Protein AF-D8LLL9-F1 (afdb_monomer_lite)

Radius of gyration: 30.35 Å; chains: 1; bounding box: 95×106×49 Å

Secondary structure (DSSP, 8-state):
--B-SS--TTS--SEEE--TBSSSB-S--EEE--HHHHHHHHHHHHTTHHHHHHHHHHH-HHHHHHHHHHHHHHHHHHHHHS-HHHHHHHHHHH-HHHHHHHHH--GGGPPTT--S----HHHHHHHHHHH-GGG-HHHHHHHHHHHHTT--TT--SSTHHHH-TTSPP-TT-------TTHHHHHHHHHHHHHHHHHHHHHHHHHHHHHHTTS---------------------------------------------------------------PPPP----

Sequence (285 aa):
MGVSPNPCRHGFPQAFAFDPCGHKVSSGLFRLSCPLLVQAIDLLEDEGGIEDVNARLASEEGLREDFMAVNLAHGMLRRRLVTPDKMGLVEETIGKEGAGRFLDSGITGVTPGKVRDAKCLHAHVADALMRGRSANAIGRATLELLEARGVRTDGGDRCSEQCNYLVEETADSWRYTPQKNKQKLQMRKVRRKDMKACITKKERDRETKDDAVVDVDGGSGLPLNGVTTAASSCKNSTTGSNIIRIRGDTGVRHDTTDGTGEPGDGGMERGHRTMRVEEDPVAMR

Structure (mmCIF, N/CA/C/O backbone):
data_AF-D8LLL9-F1
#
_entry.id   AF-D8LLL9-F1
#
loop_
_atom_site.group_PDB
_atom_site.id
_atom_site.type_symbol
_atom_site.label_atom_id
_atom_site.label_alt_id
_atom_site.label_comp_id
_atom_site.label_asym_id
_atom_site.label_entity_id
_atom_site.label_seq_id
_atom_site.pdbx_PDB_ins_code
_atom_site.Cartn_x
_atom_site.Cartn_y
_atom_site.Cartn_z
_atom_site.occupancy
_atom_site.B_iso_or_equiv
_atom_site.auth_seq_id
_atom_site.auth_comp_id
_atom_site.auth_asym_id
_atom_site.auth_atom_id
_atom_site.pdbx_PDB_model_num
ATOM 1 N N . MET A 1 1 ? 13.988 4.706 9.268 1.00 65.81 1 MET A N 1
ATOM 2 C CA . MET A 1 1 ? 13.005 4.146 8.311 1.00 65.81 1 MET A CA 1
ATOM 3 C C . MET A 1 1 ? 13.486 2.765 7.910 1.00 65.81 1 MET A C 1
ATOM 5 O O . MET A 1 1 ? 14.680 2.620 7.690 1.00 65.81 1 MET A O 1
ATOM 9 N N . GLY A 1 2 ? 12.603 1.767 7.886 1.00 82.75 2 GLY A N 1
ATOM 10 C CA . GLY A 1 2 ? 12.946 0.419 7.414 1.00 82.75 2 GLY A CA 1
ATOM 11 C C . GLY A 1 2 ? 12.763 0.307 5.901 1.00 82.75 2 GLY A C 1
ATOM 12 O O . GLY A 1 2 ? 11.891 0.975 5.344 1.00 82.75 2 GLY A O 1
ATOM 13 N N . VAL A 1 3 ? 13.562 -0.529 5.245 1.00 90.06 3 VAL A N 1
ATOM 14 C CA . VAL A 1 3 ? 13.424 -0.879 3.820 1.00 90.06 3 VAL A CA 1
ATOM 15 C C . VAL A 1 3 ? 13.076 -2.358 3.688 1.00 90.06 3 VAL A C 1
ATOM 17 O O . VAL A 1 3 ? 13.332 -3.130 4.614 1.00 90.06 3 VAL A O 1
ATOM 20 N N . SER A 1 4 ? 12.488 -2.757 2.560 1.00 88.62 4 SER A N 1
ATOM 21 C CA . SER A 1 4 ? 12.232 -4.172 2.284 1.00 88.62 4 SER A CA 1
ATOM 22 C C . SER A 1 4 ? 13.550 -4.965 2.284 1.00 88.62 4 SER A C 1
ATOM 24 O O . SER A 1 4 ? 14.512 -4.503 1.668 1.00 88.62 4 SER A O 1
ATOM 26 N N . PRO A 1 5 ? 13.611 -6.150 2.923 1.00 88.75 5 PRO A N 1
ATOM 27 C CA . PRO A 1 5 ? 14.844 -6.937 3.042 1.00 88.75 5 PRO A CA 1
ATOM 28 C C . PRO A 1 5 ? 15.363 -7.450 1.694 1.00 88.75 5 PRO A C 1
ATOM 30 O O . PRO A 1 5 ? 16.561 -7.652 1.540 1.00 88.75 5 PRO A O 1
ATOM 33 N N . ASN A 1 6 ? 14.470 -7.622 0.716 1.00 89.56 6 ASN A N 1
ATOM 34 C CA . ASN A 1 6 ? 14.816 -8.000 -0.648 1.00 89.56 6 ASN A CA 1
ATOM 35 C C . ASN A 1 6 ? 14.657 -6.764 -1.548 1.00 89.56 6 ASN A C 1
ATOM 37 O O . ASN A 1 6 ? 13.521 -6.382 -1.851 1.00 89.56 6 ASN A O 1
ATOM 41 N N . PRO A 1 7 ? 15.750 -6.069 -1.911 1.00 92.12 7 PRO A N 1
ATOM 42 C CA . PRO A 1 7 ? 15.685 -4.999 -2.896 1.00 92.12 7 PRO A CA 1
ATOM 43 C C . PRO A 1 7 ? 15.404 -5.578 -4.288 1.00 92.12 7 PRO A C 1
ATOM 45 O O . PRO A 1 7 ? 15.529 -6.782 -4.519 1.00 92.12 7 PRO A O 1
ATOM 48 N N . CYS A 1 8 ? 15.057 -4.713 -5.241 1.00 94.00 8 CYS A N 1
ATOM 49 C CA . CYS A 1 8 ? 15.051 -5.132 -6.638 1.00 94.00 8 CYS A CA 1
ATOM 50 C C . CYS A 1 8 ? 16.477 -5.513 -7.076 1.00 94.00 8 CYS A C 1
ATOM 52 O O . CYS A 1 8 ? 17.460 -5.102 -6.454 1.00 94.00 8 CYS A O 1
ATOM 54 N N . ARG A 1 9 ? 16.617 -6.223 -8.197 1.00 95.25 9 ARG A N 1
ATOM 55 C CA . ARG A 1 9 ? 17.920 -6.631 -8.754 1.00 95.25 9 ARG A CA 1
ATOM 56 C C . ARG A 1 9 ? 18.859 -5.470 -9.102 1.00 95.25 9 ARG A C 1
ATOM 58 O O . ARG A 1 9 ? 20.046 -5.687 -9.297 1.00 95.25 9 ARG A O 1
ATOM 65 N N . HIS A 1 10 ? 18.334 -4.245 -9.158 1.00 94.25 10 HIS A N 1
ATOM 66 C CA . HIS A 1 10 ? 19.106 -3.011 -9.347 1.00 94.25 10 HIS A CA 1
ATOM 67 C C . HIS A 1 10 ? 19.453 -2.309 -8.023 1.00 94.25 10 HIS A C 1
ATOM 69 O O . HIS A 1 10 ? 19.866 -1.154 -8.029 1.00 94.25 10 HIS A O 1
ATOM 75 N N . GLY A 1 11 ? 19.231 -2.961 -6.877 1.00 92.69 11 GLY A N 1
ATOM 76 C CA . GLY A 1 11 ? 19.541 -2.447 -5.539 1.00 92.69 11 GLY A CA 1
ATOM 77 C C . GLY A 1 11 ? 18.520 -1.460 -4.964 1.00 92.69 11 GLY A C 1
ATOM 78 O O . GLY A 1 11 ? 18.671 -1.019 -3.826 1.00 92.69 11 GLY A O 1
ATOM 79 N N . PHE A 1 12 ? 17.462 -1.115 -5.703 1.00 94.12 12 PHE A N 1
ATOM 80 C CA . PHE A 1 12 ? 16.456 -0.167 -5.227 1.00 94.12 12 PHE A CA 1
ATOM 81 C C . PHE A 1 12 ? 15.457 -0.838 -4.264 1.00 94.12 12 PHE A C 1
ATOM 83 O O . PHE A 1 12 ? 14.894 -1.889 -4.593 1.00 94.12 12 PHE A O 1
ATOM 90 N N . PRO A 1 13 ? 15.172 -0.238 -3.095 1.00 95.62 13 PRO A N 1
ATOM 91 C CA . PRO A 1 13 ? 14.187 -0.763 -2.155 1.00 95.62 13 PRO A CA 1
ATOM 92 C C . PRO A 1 13 ? 12.785 -0.745 -2.770 1.00 95.62 13 PRO A C 1
ATOM 94 O O . PRO A 1 13 ? 12.316 0.279 -3.272 1.00 95.62 13 PRO A O 1
ATOM 97 N N . GLN A 1 14 ? 12.091 -1.880 -2.722 1.00 96.94 14 GLN A N 1
ATOM 98 C CA . GLN A 1 14 ? 10.784 -2.023 -3.366 1.00 96.94 14 GLN A CA 1
ATOM 99 C C . GLN A 1 14 ? 9.631 -1.530 -2.495 1.00 96.94 14 GLN A C 1
ATOM 101 O O . GLN A 1 14 ? 8.591 -1.140 -3.031 1.00 96.94 14 GLN A O 1
ATOM 106 N N . ALA A 1 15 ? 9.830 -1.509 -1.177 1.00 97.75 15 ALA A N 1
ATOM 107 C CA . ALA A 1 15 ? 8.924 -0.901 -0.218 1.00 97.75 15 ALA A CA 1
ATOM 108 C C . ALA A 1 15 ? 9.687 -0.238 0.940 1.00 97.75 15 ALA A C 1
ATOM 110 O O . ALA A 1 15 ? 10.824 -0.596 1.257 1.00 97.75 15 ALA A O 1
ATOM 111 N N . PHE A 1 16 ? 9.022 0.718 1.588 1.00 96.75 16 PHE A N 1
ATOM 112 C CA . PHE A 1 16 ? 9.512 1.430 2.766 1.00 96.75 16 PHE A CA 1
ATOM 113 C C . PHE A 1 16 ? 8.540 1.307 3.933 1.00 96.75 16 PHE A C 1
ATOM 115 O O . PHE A 1 16 ? 7.325 1.389 3.741 1.00 96.75 16 PHE A O 1
ATOM 122 N N . ALA A 1 17 ? 9.083 1.231 5.146 1.00 96.38 17 ALA A N 1
ATOM 123 C CA . ALA A 1 17 ? 8.352 1.463 6.382 1.00 96.38 17 ALA A CA 1
ATOM 124 C C . ALA A 1 17 ? 8.448 2.927 6.811 1.00 96.38 17 ALA A C 1
ATOM 126 O O . ALA A 1 17 ? 9.533 3.519 6.809 1.00 96.38 17 ALA A O 1
ATOM 127 N N . PHE A 1 18 ? 7.324 3.491 7.240 1.00 93.44 18 PHE A N 1
ATOM 128 C CA . PHE A 1 18 ? 7.248 4.860 7.728 1.00 93.44 18 PHE A CA 1
ATOM 129 C C . PHE A 1 18 ? 6.625 4.944 9.119 1.00 93.44 18 PHE A C 1
ATOM 131 O O . PHE A 1 18 ? 5.852 4.088 9.544 1.00 93.44 18 PHE A O 1
ATOM 138 N N . ASP A 1 19 ? 7.009 6.001 9.827 1.00 94.94 19 ASP A N 1
ATOM 139 C CA . ASP A 1 19 ? 6.494 6.321 11.150 1.00 94.94 19 ASP A CA 1
ATOM 140 C C . ASP A 1 19 ? 5.025 6.771 11.041 1.00 94.94 19 ASP A C 1
ATOM 142 O O . ASP A 1 19 ? 4.748 7.715 10.285 1.00 94.94 19 ASP A O 1
ATOM 146 N N . PRO A 1 20 ? 4.079 6.141 11.767 1.00 95.75 20 PRO A N 1
ATOM 147 C CA . PRO A 1 20 ? 2.672 6.540 11.745 1.00 95.75 20 PRO A CA 1
ATOM 148 C C . PRO A 1 20 ? 2.444 7.969 12.257 1.00 95.75 20 PRO A C 1
ATOM 150 O O . PRO A 1 20 ? 1.410 8.555 11.937 1.00 95.75 20 PRO A O 1
ATOM 153 N N . CYS A 1 21 ? 3.404 8.535 12.998 1.00 95.81 21 CYS A N 1
ATOM 154 C CA . CYS A 1 21 ? 3.387 9.902 13.521 1.00 95.81 21 CYS A CA 1
ATOM 155 C C . CYS A 1 21 ? 4.548 10.751 12.970 1.00 95.81 21 CYS A C 1
ATOM 157 O O . CYS A 1 21 ? 5.094 11.579 13.690 1.00 95.81 21 CYS A O 1
ATOM 159 N N . GLY A 1 22 ? 4.964 10.521 11.716 1.00 90.44 22 GLY A N 1
ATOM 160 C CA . GLY A 1 22 ? 5.972 11.350 11.041 1.00 90.44 22 GLY A CA 1
ATOM 161 C C . GLY A 1 22 ? 5.457 12.763 10.712 1.00 90.44 22 GLY A C 1
ATOM 162 O O . GLY A 1 22 ? 4.804 13.414 11.515 1.00 90.44 22 GLY A O 1
ATOM 163 N N . HIS A 1 23 ? 5.685 13.248 9.485 1.00 87.44 23 HIS A N 1
ATOM 164 C CA . HIS A 1 23 ? 5.210 14.583 9.061 1.00 87.44 23 HIS A CA 1
ATOM 165 C C . HIS A 1 23 ? 3.686 14.792 9.180 1.00 87.44 23 HIS A C 1
ATOM 167 O O . HIS A 1 23 ? 3.210 15.924 9.179 1.00 87.44 23 HIS A O 1
ATOM 173 N N . LYS A 1 24 ? 2.915 13.702 9.196 1.00 91.69 24 LYS A N 1
ATOM 174 C CA . LYS A 1 24 ? 1.473 13.689 9.432 1.00 91.69 24 LYS A CA 1
ATOM 175 C C . LYS A 1 24 ? 1.083 12.357 10.053 1.00 91.69 24 LYS A C 1
ATOM 177 O O . LYS A 1 24 ? 1.664 11.326 9.706 1.00 91.69 24 LYS A O 1
ATOM 182 N N . VAL A 1 25 ? 0.038 12.378 10.872 1.00 94.50 25 VAL A N 1
ATOM 183 C CA . VAL A 1 25 ? -0.593 11.158 11.377 1.00 94.50 25 VAL A CA 1
ATOM 184 C C . VAL A 1 25 ? -1.181 10.372 10.197 1.00 94.50 25 VAL A C 1
ATOM 186 O O . VAL A 1 25 ? -1.977 10.899 9.416 1.00 94.50 25 VAL A O 1
ATOM 189 N N . SER A 1 26 ? -0.748 9.122 10.018 1.00 94.50 26 SER A N 1
ATOM 190 C CA . SER A 1 26 ? -1.144 8.267 8.891 1.00 94.50 26 SER A CA 1
ATOM 191 C C . SER A 1 26 ? -1.295 6.812 9.319 1.00 94.50 26 SER A C 1
ATOM 193 O O . SER A 1 26 ? -0.452 6.266 10.020 1.00 94.50 26 SER A O 1
ATOM 195 N N . SER A 1 27 ? -2.382 6.169 8.887 1.00 93.38 27 SER A N 1
ATOM 196 C CA . SER A 1 27 ? -2.694 4.783 9.257 1.00 93.38 27 SER A CA 1
ATOM 197 C C . SER A 1 27 ? -1.898 3.745 8.464 1.00 93.38 27 SER A C 1
ATOM 199 O O . SER A 1 27 ? -1.760 2.610 8.913 1.00 93.38 27 SER A O 1
ATOM 201 N N . GLY A 1 28 ? -1.372 4.098 7.289 1.00 94.00 28 GLY A N 1
ATOM 202 C CA . GLY A 1 28 ? -0.433 3.226 6.586 1.00 94.00 28 GLY A CA 1
ATOM 203 C C . GLY A 1 28 ? 0.872 3.074 7.373 1.00 94.00 28 GLY A C 1
ATOM 204 O O . GLY A 1 28 ? 1.250 3.986 8.099 1.00 94.00 28 GLY A O 1
ATOM 205 N N . LEU A 1 29 ? 1.547 1.936 7.216 1.00 96.44 29 LEU A N 1
ATOM 206 C CA . LEU A 1 29 ? 2.886 1.694 7.773 1.00 96.44 29 LEU A CA 1
ATOM 207 C C . LEU A 1 29 ? 3.911 1.362 6.688 1.00 96.44 29 LEU A C 1
ATOM 209 O O . LEU A 1 29 ? 5.089 1.671 6.842 1.00 96.44 29 LEU A O 1
ATOM 213 N N . PHE A 1 30 ? 3.457 0.761 5.584 1.00 97.44 30 PHE A N 1
ATOM 214 C CA . PHE A 1 30 ? 4.297 0.360 4.461 1.00 97.44 30 PHE A CA 1
ATOM 215 C C . PHE A 1 30 ? 3.834 1.023 3.171 1.00 97.44 30 PHE A C 1
ATOM 217 O O . PHE A 1 30 ? 2.634 1.170 2.924 1.00 97.44 30 PHE A O 1
ATOM 224 N N . ARG A 1 31 ? 4.795 1.471 2.363 1.00 96.75 31 ARG A N 1
ATOM 225 C CA . ARG A 1 31 ? 4.552 2.120 1.075 1.00 96.75 31 ARG A CA 1
ATOM 226 C C . ARG A 1 31 ? 5.389 1.447 0.006 1.00 96.75 31 ARG A C 1
ATOM 228 O O . ARG A 1 31 ? 6.601 1.343 0.156 1.00 96.75 31 ARG A O 1
ATOM 235 N N . LEU A 1 32 ? 4.735 1.059 -1.080 1.00 97.44 32 LEU A N 1
ATOM 236 C CA . LEU A 1 32 ? 5.403 0.568 -2.273 1.00 97.44 32 LEU A CA 1
ATOM 237 C C . LEU A 1 32 ? 6.165 1.709 -2.955 1.00 97.44 32 LEU A C 1
ATOM 239 O O . LEU A 1 32 ? 5.640 2.820 -3.084 1.00 97.44 32 LEU A O 1
ATOM 243 N N . SER A 1 33 ? 7.393 1.435 -3.378 1.00 95.81 33 SER A N 1
ATOM 244 C CA . SER A 1 33 ? 8.296 2.422 -3.976 1.00 95.81 33 SER A CA 1
ATOM 245 C C . SER A 1 33 ? 8.822 2.039 -5.347 1.00 95.81 33 SER A C 1
ATOM 247 O O . SER A 1 33 ? 9.186 2.936 -6.101 1.00 95.81 33 SER A O 1
ATOM 249 N N . CYS A 1 34 ? 8.867 0.750 -5.694 1.00 96.12 34 CYS A N 1
ATOM 250 C CA . CYS A 1 34 ? 9.337 0.324 -7.010 1.00 96.12 34 CYS A CA 1
ATOM 251 C C . CYS A 1 34 ? 8.401 0.862 -8.115 1.00 96.12 34 CYS A C 1
ATOM 253 O O . CYS A 1 34 ? 7.243 0.443 -8.155 1.00 96.12 34 CYS A O 1
ATOM 255 N N . PRO A 1 35 ? 8.864 1.741 -9.029 1.00 95.25 35 PRO A N 1
ATOM 256 C CA . PRO A 1 35 ? 7.995 2.364 -10.032 1.00 95.25 35 PRO A CA 1
ATOM 257 C C . PRO A 1 35 ? 7.362 1.346 -10.985 1.00 95.25 35 PRO A C 1
ATOM 259 O O . PRO A 1 35 ? 6.216 1.522 -11.382 1.00 95.25 35 PRO A O 1
ATOM 262 N N . LEU A 1 36 ? 8.073 0.256 -11.298 1.00 96.81 36 LEU A N 1
ATOM 263 C CA . LEU A 1 36 ? 7.542 -0.838 -12.113 1.00 96.81 36 LEU A CA 1
ATOM 264 C C . LEU A 1 36 ? 6.348 -1.514 -11.433 1.00 96.81 36 LEU A C 1
ATOM 266 O O . LEU A 1 36 ? 5.303 -1.684 -12.053 1.00 96.81 36 LEU A O 1
ATOM 270 N N . LEU A 1 37 ? 6.497 -1.879 -10.155 1.00 97.56 37 LEU A N 1
ATOM 271 C CA . LEU A 1 37 ? 5.418 -2.518 -9.402 1.00 97.56 37 LEU A CA 1
ATOM 272 C C . LEU A 1 37 ? 4.242 -1.563 -9.197 1.00 97.56 37 LEU A C 1
ATOM 274 O O . LEU A 1 37 ? 3.102 -1.984 -9.330 1.00 97.56 37 LEU A O 1
ATOM 278 N N . VAL A 1 38 ? 4.507 -0.285 -8.904 1.00 97.06 38 VAL A N 1
ATOM 279 C CA . VAL A 1 38 ? 3.446 0.725 -8.782 1.00 97.06 38 VAL A CA 1
ATOM 280 C C . VAL A 1 38 ? 2.666 0.834 -10.093 1.00 97.06 38 VAL A C 1
ATOM 282 O O . VAL A 1 38 ? 1.449 0.725 -10.065 1.00 97.06 38 VAL A O 1
ATOM 285 N N . GLN A 1 39 ? 3.341 0.960 -11.242 1.00 96.69 39 GLN A N 1
ATOM 286 C CA . GLN A 1 39 ? 2.663 1.008 -12.540 1.00 96.69 39 GLN A CA 1
ATOM 287 C C . GLN A 1 39 ? 1.801 -0.234 -12.787 1.00 96.69 39 GLN A C 1
ATOM 289 O O . GLN A 1 39 ? 0.643 -0.113 -13.178 1.00 96.69 39 GLN A O 1
ATOM 294 N N . ALA A 1 40 ? 2.371 -1.421 -12.578 1.00 97.62 40 ALA A N 1
ATOM 295 C CA . ALA A 1 40 ? 1.687 -2.678 -12.844 1.00 97.62 40 ALA A CA 1
ATOM 296 C C . ALA A 1 40 ? 0.459 -2.870 -11.940 1.00 97.62 40 ALA A C 1
ATOM 298 O O . ALA A 1 40 ? -0.575 -3.353 -12.395 1.00 97.62 40 ALA A O 1
ATOM 299 N N . ILE A 1 41 ? 0.553 -2.454 -10.675 1.00 98.00 41 ILE A N 1
ATOM 300 C CA . ILE A 1 41 ? -0.569 -2.504 -9.737 1.00 98.00 41 ILE A CA 1
ATOM 301 C C . ILE A 1 41 ? -1.615 -1.442 -10.066 1.00 98.00 41 ILE A C 1
ATOM 303 O O . ILE A 1 41 ? -2.800 -1.737 -9.980 1.00 98.00 41 ILE A O 1
ATOM 307 N N . ASP A 1 42 ? -1.215 -0.229 -10.450 1.00 96.25 42 ASP A N 1
ATOM 308 C CA . ASP A 1 42 ? -2.163 0.807 -10.863 1.00 96.25 42 ASP A CA 1
ATOM 309 C C . ASP A 1 42 ? -3.020 0.333 -12.046 1.00 96.25 42 ASP A C 1
ATOM 311 O O . ASP A 1 42 ? -4.240 0.491 -11.984 1.00 96.25 42 ASP A O 1
ATOM 315 N N . LEU A 1 43 ? -2.403 -0.316 -13.046 1.00 96.00 43 LEU A N 1
ATOM 316 C CA . LEU A 1 43 ? -3.097 -0.954 -14.175 1.00 96.00 43 LEU A CA 1
ATOM 317 C C . LEU A 1 43 ? -4.029 -2.081 -13.713 1.00 96.00 43 LEU A C 1
ATOM 319 O O . LEU A 1 43 ? -5.194 -2.109 -14.094 1.00 96.00 43 LEU A O 1
ATOM 323 N N . LEU A 1 44 ? -3.548 -2.977 -12.848 1.00 97.38 44 LEU A N 1
ATOM 324 C CA . LEU A 1 44 ? -4.363 -4.071 -12.314 1.00 97.38 44 LEU A CA 1
ATOM 325 C C . LEU A 1 44 ? -5.580 -3.558 -11.527 1.00 97.38 44 LEU A C 1
ATOM 327 O O . LEU A 1 44 ? -6.677 -4.090 -11.646 1.00 97.38 44 LEU A O 1
ATOM 331 N N . GLU A 1 45 ? -5.401 -2.518 -10.717 1.00 96.62 45 GLU A N 1
ATOM 332 C CA . GLU A 1 45 ? -6.499 -1.876 -9.998 1.00 96.62 45 GLU A CA 1
ATOM 333 C C . GLU A 1 45 ? -7.456 -1.135 -10.950 1.00 96.62 45 GLU A C 1
ATOM 335 O O . GLU A 1 45 ? -8.643 -1.063 -10.655 1.00 96.62 45 GLU A O 1
ATOM 340 N N . ASP A 1 46 ? -6.974 -0.571 -12.064 1.00 94.56 46 ASP A N 1
ATOM 341 C CA . ASP A 1 46 ? -7.828 0.057 -13.090 1.00 94.56 46 ASP A CA 1
ATOM 342 C C . ASP A 1 46 ? -8.685 -0.973 -13.844 1.00 94.56 46 ASP A C 1
ATOM 344 O O . ASP A 1 46 ? -9.788 -0.657 -14.287 1.00 94.56 46 ASP A O 1
ATOM 348 N N . GLU A 1 47 ? -8.208 -2.213 -13.941 1.00 96.31 47 GLU A N 1
ATOM 349 C CA . GLU A 1 47 ? -8.931 -3.352 -14.516 1.00 96.31 47 GLU A CA 1
ATOM 350 C C . GLU A 1 47 ? -9.938 -4.007 -13.551 1.00 96.31 47 GLU A C 1
ATOM 352 O O . GLU A 1 47 ? -10.630 -4.941 -13.948 1.00 96.31 47 GLU A O 1
ATOM 357 N N . GLY A 1 48 ? -10.047 -3.533 -12.305 1.00 97.06 48 GLY A N 1
ATOM 358 C CA . GLY A 1 48 ? -10.969 -4.088 -11.305 1.00 97.06 48 GLY A CA 1
ATOM 359 C C . GLY A 1 48 ? -10.329 -5.038 -10.285 1.00 97.06 48 GLY A C 1
ATOM 360 O O . GLY A 1 48 ? -11.028 -5.760 -9.575 1.00 97.06 48 GLY A O 1
ATOM 361 N N . GLY A 1 49 ? -8.998 -5.057 -10.166 1.00 97.50 49 GLY A N 1
ATOM 362 C CA . GLY A 1 49 ? -8.305 -5.999 -9.280 1.00 97.50 49 GLY A CA 1
ATOM 363 C C . GLY A 1 49 ? -8.663 -5.874 -7.790 1.00 97.50 49 GLY A C 1
ATOM 364 O O . GLY A 1 49 ? -8.520 -6.842 -7.043 1.00 97.50 49 GLY A O 1
ATOM 365 N N . ILE A 1 50 ? -9.141 -4.711 -7.326 1.00 97.31 50 ILE A N 1
ATOM 366 C CA . ILE A 1 50 ? -9.616 -4.554 -5.938 1.00 97.31 50 ILE A CA 1
ATOM 367 C C . ILE A 1 50 ? -11.002 -5.156 -5.753 1.00 97.31 50 ILE A C 1
ATOM 369 O O . ILE A 1 50 ? -11.265 -5.799 -4.736 1.00 97.31 50 ILE A O 1
ATOM 373 N N . GLU A 1 51 ? -11.879 -4.960 -6.726 1.00 97.69 51 GLU A N 1
ATOM 374 C CA . GLU A 1 51 ? -13.206 -5.549 -6.776 1.00 97.69 51 GLU A CA 1
ATOM 375 C C . GLU A 1 51 ? -13.102 -7.076 -6.765 1.00 97.69 51 GLU A C 1
ATOM 377 O O . GLU A 1 51 ? -13.776 -7.715 -5.956 1.00 97.69 51 GLU A O 1
ATOM 382 N N . ASP A 1 52 ? -12.179 -7.644 -7.545 1.00 98.25 52 ASP A N 1
ATOM 383 C CA . ASP A 1 52 ? -11.896 -9.081 -7.556 1.00 98.25 52 ASP A CA 1
ATOM 384 C C . ASP A 1 52 ? -11.417 -9.584 -6.188 1.00 98.25 52 ASP A C 1
ATOM 386 O O . ASP A 1 52 ? -11.934 -10.571 -5.662 1.00 98.25 52 ASP A O 1
ATOM 390 N N . VAL A 1 53 ? -10.464 -8.892 -5.551 1.00 98.38 53 VAL A N 1
ATOM 391 C CA . VAL A 1 53 ? -9.999 -9.257 -4.201 1.00 98.38 53 VAL A CA 1
ATOM 392 C C . VAL A 1 53 ? -11.131 -9.177 -3.177 1.00 98.38 53 VAL A C 1
ATOM 394 O O . VAL A 1 53 ? -11.255 -10.063 -2.332 1.00 98.38 53 VAL A O 1
ATOM 397 N N . ASN A 1 54 ? -11.984 -8.156 -3.246 1.00 98.19 54 ASN A N 1
ATOM 398 C CA . ASN A 1 54 ? -13.121 -8.020 -2.338 1.00 98.19 54 ASN A CA 1
ATOM 399 C C . ASN A 1 54 ? -14.196 -9.089 -2.582 1.00 98.19 54 ASN A C 1
ATOM 401 O O . ASN A 1 54 ? -14.776 -9.593 -1.616 1.00 98.19 54 ASN A O 1
ATOM 405 N N . ALA A 1 55 ? -14.427 -9.485 -3.837 1.00 98.19 55 ALA A N 1
ATOM 406 C CA . ALA A 1 55 ? -15.290 -10.612 -4.176 1.00 98.19 55 ALA A CA 1
ATOM 407 C C . ALA A 1 55 ? -14.742 -11.916 -3.578 1.00 98.19 55 ALA A C 1
ATOM 409 O O . ALA A 1 55 ? -15.478 -12.642 -2.909 1.00 98.19 55 ALA A O 1
ATOM 410 N N . ARG A 1 56 ? -13.431 -12.153 -3.702 1.00 98.31 56 ARG A N 1
ATOM 411 C CA . ARG A 1 56 ? -12.760 -13.303 -3.083 1.00 98.31 56 ARG A CA 1
ATOM 412 C C . ARG A 1 56 ? -12.834 -13.277 -1.559 1.00 98.31 56 ARG A C 1
ATOM 414 O O . ARG A 1 56 ? -13.168 -14.289 -0.961 1.00 98.31 56 ARG A O 1
ATOM 421 N N . LEU A 1 57 ? -12.629 -12.130 -0.907 1.00 98.19 57 LEU A N 1
ATOM 422 C CA . LEU A 1 57 ? -12.820 -11.989 0.549 1.00 98.19 57 LEU A CA 1
ATOM 423 C C . LEU A 1 57 ? -14.258 -12.306 0.997 1.00 98.19 57 LEU A C 1
ATOM 425 O O . LEU A 1 57 ? -14.491 -12.706 2.145 1.00 98.19 57 LEU A O 1
ATOM 429 N N . ALA A 1 58 ? -15.238 -12.113 0.110 1.00 97.69 58 ALA A N 1
ATOM 430 C CA . ALA A 1 58 ? -16.625 -12.456 0.382 1.00 97.69 58 ALA A CA 1
ATOM 431 C C . ALA A 1 58 ? -16.893 -13.967 0.308 1.00 97.69 58 ALA A C 1
ATOM 433 O O . ALA A 1 58 ? -17.715 -14.446 1.092 1.00 97.69 58 ALA A O 1
ATOM 434 N N . SER A 1 59 ? -16.211 -14.698 -0.580 1.00 97.56 59 SER A N 1
ATOM 435 C CA . SER A 1 59 ? -16.450 -16.125 -0.845 1.00 97.56 59 SER A CA 1
ATOM 436 C C . SER A 1 59 ? -15.437 -17.087 -0.211 1.00 97.56 59 SER A C 1
ATOM 438 O O . SER A 1 59 ? -15.790 -18.222 0.087 1.00 97.56 59 SER A O 1
ATOM 440 N N . GLU A 1 60 ? -14.193 -16.664 0.012 1.00 98.31 60 GLU A N 1
ATOM 441 C CA . GLU A 1 60 ? -13.086 -17.496 0.501 1.00 98.31 60 GLU A CA 1
ATOM 442 C C . GLU A 1 60 ? -12.834 -17.222 1.995 1.00 98.31 60 GLU A C 1
ATOM 444 O O . GLU A 1 60 ? -12.296 -16.177 2.360 1.00 98.31 60 GLU A O 1
ATOM 449 N N . GLU A 1 61 ? -13.211 -18.154 2.882 1.00 97.94 61 GLU A N 1
ATOM 450 C CA . GLU A 1 61 ? -13.019 -17.992 4.338 1.00 97.94 61 GLU A CA 1
ATOM 451 C C . GLU A 1 61 ? -11.540 -17.854 4.719 1.00 97.94 61 GLU A C 1
ATOM 453 O O . GLU A 1 61 ? -11.178 -16.896 5.394 1.00 97.94 61 GLU A O 1
ATOM 458 N N . GLY A 1 62 ? -10.667 -18.736 4.216 1.00 97.81 62 GLY A N 1
ATOM 459 C CA . GLY A 1 62 ? -9.239 -18.703 4.560 1.00 97.81 62 GLY A CA 1
ATOM 460 C C . GLY A 1 62 ? -8.553 -17.387 4.172 1.00 97.81 62 GLY A C 1
ATOM 461 O O . GLY A 1 62 ? -7.795 -16.823 4.956 1.00 97.81 62 GLY A O 1
ATOM 462 N N . LEU A 1 63 ? -8.888 -16.821 3.005 1.00 98.12 63 LEU A N 1
ATOM 463 C CA . LEU A 1 63 ? -8.368 -15.510 2.597 1.00 98.12 63 LEU A CA 1
ATOM 464 C C . LEU A 1 63 ? -8.851 -14.391 3.533 1.00 98.12 63 LEU A C 1
ATOM 466 O O . LEU A 1 63 ? -8.128 -13.425 3.790 1.00 98.12 63 LEU A O 1
ATOM 470 N N . ARG A 1 64 ? -10.080 -14.512 4.041 1.00 98.00 64 ARG A N 1
ATOM 471 C CA . ARG A 1 64 ? -10.668 -13.555 4.977 1.00 98.00 64 ARG A CA 1
ATOM 472 C C . ARG A 1 64 ? -9.984 -13.603 6.339 1.00 98.00 64 ARG A C 1
ATOM 474 O O . ARG A 1 64 ? -9.689 -12.544 6.895 1.00 98.00 64 ARG A O 1
ATOM 481 N N . GLU A 1 65 ? -9.702 -14.798 6.848 1.00 97.81 65 GLU A N 1
ATOM 482 C CA . GLU A 1 65 ? -8.935 -15.004 8.080 1.00 97.81 65 GLU A CA 1
ATOM 483 C C . GLU A 1 65 ? -7.527 -14.406 7.955 1.00 97.81 65 GLU A C 1
ATOM 485 O O . GLU A 1 65 ? -7.118 -13.607 8.804 1.00 97.81 65 GLU A O 1
ATOM 490 N N . ASP A 1 66 ? -6.834 -14.674 6.843 1.00 97.94 66 ASP A N 1
ATOM 491 C CA . ASP A 1 66 ? -5.526 -14.083 6.541 1.00 97.94 66 ASP A CA 1
ATOM 492 C C . ASP A 1 66 ? -5.591 -12.546 6.498 1.00 97.94 66 ASP A C 1
ATOM 494 O O . ASP A 1 66 ? -4.747 -11.852 7.074 1.00 97.94 66 ASP A O 1
ATOM 498 N N . PHE A 1 67 ? -6.615 -11.980 5.853 1.00 98.25 67 PHE A N 1
ATOM 499 C CA . PHE A 1 67 ? -6.821 -10.531 5.796 1.00 98.25 67 PHE A CA 1
ATOM 500 C C . PHE A 1 67 ? -7.061 -9.919 7.183 1.00 98.25 67 PHE A C 1
ATOM 502 O O . PHE A 1 67 ? -6.512 -8.860 7.507 1.00 98.25 67 PHE A O 1
ATOM 509 N N . MET A 1 68 ? -7.848 -10.584 8.031 1.00 97.88 68 MET A N 1
ATOM 510 C CA . MET A 1 68 ? -8.062 -10.169 9.417 1.00 97.88 68 MET A CA 1
ATOM 511 C C . MET A 1 68 ? -6.765 -10.215 10.227 1.00 97.88 68 MET A C 1
ATOM 513 O O . MET A 1 68 ? -6.472 -9.258 10.949 1.00 97.88 68 MET A O 1
ATOM 517 N N . ALA A 1 69 ? -5.961 -11.268 10.066 1.00 97.75 69 ALA A N 1
ATOM 518 C CA . ALA A 1 69 ? -4.668 -11.403 10.727 1.00 97.75 69 ALA A CA 1
ATOM 519 C C . ALA A 1 69 ? -3.691 -10.288 10.311 1.00 97.75 69 ALA A C 1
ATOM 521 O O . ALA A 1 69 ? -3.046 -9.677 11.166 1.00 97.75 69 ALA A O 1
ATOM 522 N N . VAL A 1 70 ? -3.635 -9.946 9.017 1.00 98.06 70 VAL A N 1
ATOM 523 C CA . VAL A 1 70 ? -2.856 -8.801 8.510 1.00 98.06 70 VAL A CA 1
ATOM 524 C C . VAL A 1 70 ? -3.319 -7.493 9.157 1.00 98.06 70 VAL A C 1
ATOM 526 O O . VAL A 1 70 ? -2.493 -6.710 9.629 1.00 98.06 70 VAL A O 1
ATOM 529 N N . ASN A 1 71 ? -4.629 -7.245 9.216 1.00 98.12 71 ASN A N 1
ATOM 530 C CA . ASN A 1 71 ? -5.172 -6.023 9.811 1.00 98.12 71 ASN A CA 1
ATOM 531 C C . ASN A 1 71 ? -4.845 -5.910 11.305 1.00 98.12 71 ASN A C 1
ATOM 533 O O . ASN A 1 71 ? -4.401 -4.851 11.754 1.00 98.12 71 ASN A O 1
ATOM 537 N N . LEU A 1 72 ? -4.991 -7.005 12.052 1.00 97.62 72 LEU A N 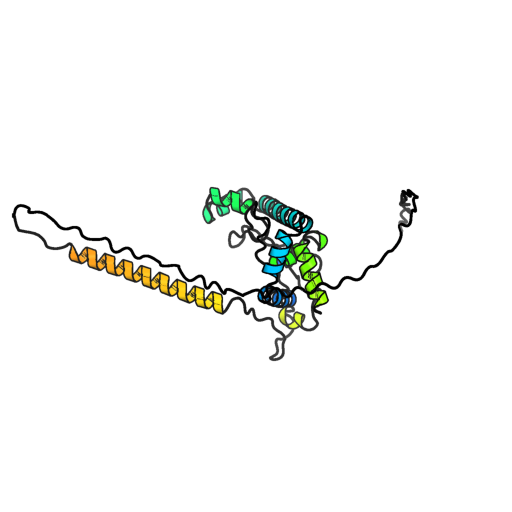1
ATOM 538 C CA . LEU A 1 72 ? -4.612 -7.063 13.461 1.00 97.62 72 LEU A CA 1
ATOM 539 C C . LEU A 1 72 ? -3.115 -6.779 13.646 1.00 97.62 72 LEU A C 1
ATOM 541 O O . LEU A 1 72 ? -2.741 -5.958 14.486 1.00 97.62 72 LEU A O 1
ATOM 545 N N . ALA A 1 73 ? -2.258 -7.390 12.823 1.00 97.62 73 ALA A N 1
ATOM 546 C CA . ALA A 1 73 ? -0.815 -7.170 12.870 1.00 97.62 73 ALA A CA 1
ATOM 547 C C . ALA A 1 73 ? -0.442 -5.696 12.623 1.00 97.62 73 ALA A C 1
ATOM 549 O O . ALA A 1 73 ? 0.422 -5.160 13.318 1.00 97.62 73 ALA A O 1
ATOM 550 N N . HIS A 1 74 ? -1.114 -5.010 11.690 1.00 97.75 74 HIS A N 1
ATOM 551 C CA . HIS A 1 74 ? -0.918 -3.570 11.457 1.00 97.75 74 HIS A CA 1
ATOM 552 C C . HIS A 1 74 ? -1.334 -2.720 12.660 1.00 97.75 74 HIS A C 1
ATOM 554 O O . HIS A 1 74 ? -0.592 -1.812 13.037 1.00 97.75 74 HIS A O 1
ATOM 560 N N . GLY A 1 75 ? -2.464 -3.034 13.300 1.00 97.38 75 GLY A N 1
ATOM 561 C CA . GLY A 1 75 ? -2.883 -2.365 14.534 1.00 97.38 75 GLY A CA 1
ATOM 562 C C . GLY A 1 75 ? -1.861 -2.532 15.662 1.00 97.38 75 GLY A C 1
ATOM 563 O O . GLY A 1 75 ? -1.436 -1.558 16.288 1.00 97.38 75 GLY A O 1
ATOM 564 N N . MET A 1 76 ? -1.366 -3.758 15.862 1.00 97.38 76 MET A N 1
ATOM 565 C CA . MET A 1 76 ? -0.322 -4.051 16.850 1.00 97.38 76 MET A CA 1
ATOM 566 C C . MET A 1 76 ? 0.991 -3.316 16.555 1.00 97.38 76 MET A C 1
ATOM 568 O O . MET A 1 76 ? 1.585 -2.734 17.463 1.00 97.38 76 MET A O 1
ATOM 572 N N . LEU A 1 77 ? 1.449 -3.312 15.298 1.00 97.00 77 LEU A N 1
ATOM 573 C CA . LEU A 1 77 ? 2.649 -2.576 14.892 1.00 97.00 77 LEU A CA 1
ATOM 574 C C . LEU A 1 77 ? 2.488 -1.077 15.142 1.00 97.00 77 LEU A C 1
ATOM 576 O O . LEU A 1 77 ? 3.392 -0.448 15.687 1.00 97.00 77 LEU A O 1
ATOM 580 N N . ARG A 1 78 ? 1.325 -0.508 14.817 1.00 97.25 78 ARG A N 1
ATOM 581 C CA . ARG A 1 78 ? 1.054 0.910 15.056 1.00 97.25 78 ARG A CA 1
ATOM 582 C C . ARG A 1 78 ? 1.083 1.241 16.544 1.00 97.25 78 ARG A C 1
ATOM 584 O O . ARG A 1 78 ? 1.753 2.192 16.923 1.00 97.25 78 ARG A O 1
ATOM 591 N N . ARG A 1 79 ? 0.453 0.425 17.394 1.00 97.06 79 ARG A N 1
ATOM 592 C CA . ARG A 1 79 ? 0.495 0.583 18.860 1.00 97.06 79 ARG A CA 1
ATOM 593 C C . ARG A 1 79 ? 1.917 0.545 19.424 1.00 97.06 79 ARG A C 1
ATOM 595 O O . ARG A 1 79 ? 2.200 1.256 20.376 1.00 97.06 79 ARG A O 1
ATOM 602 N N . ARG A 1 80 ? 2.816 -0.244 18.828 1.00 96.81 80 ARG A N 1
ATOM 603 C CA . ARG A 1 80 ? 4.238 -0.276 19.214 1.00 96.81 80 ARG A CA 1
ATOM 604 C C . ARG A 1 80 ? 5.010 0.965 18.761 1.00 96.81 80 ARG A C 1
ATOM 606 O O . ARG A 1 80 ? 5.940 1.376 19.442 1.00 96.81 80 ARG A O 1
ATOM 613 N N . LEU A 1 81 ? 4.658 1.535 17.608 1.00 96.62 81 LEU A N 1
ATOM 614 C CA . LEU A 1 81 ? 5.352 2.689 17.020 1.00 96.62 81 LEU A CA 1
ATOM 615 C C . LEU A 1 81 ? 4.864 4.041 17.564 1.00 96.62 81 LEU A C 1
ATOM 617 O O . LEU A 1 81 ? 5.618 5.017 17.542 1.00 96.62 81 LEU A O 1
ATOM 621 N N . VAL A 1 82 ? 3.615 4.110 18.029 1.00 97.12 82 VAL A N 1
ATOM 622 C CA . VAL A 1 82 ? 3.033 5.296 18.668 1.00 97.12 82 VAL A CA 1
ATOM 623 C C . VAL A 1 82 ? 3.355 5.255 20.159 1.00 97.12 82 VAL A C 1
ATOM 625 O O . VAL A 1 82 ? 2.632 4.666 20.959 1.00 97.12 82 VAL A O 1
ATOM 628 N N . THR A 1 83 ? 4.472 5.873 20.516 1.00 95.75 83 THR A N 1
ATOM 629 C CA . THR A 1 83 ? 4.921 6.044 21.899 1.00 95.75 83 THR A CA 1
ATOM 630 C C . THR A 1 83 ? 4.007 7.010 22.675 1.00 95.75 83 THR A C 1
ATOM 632 O O . THR A 1 83 ? 3.241 7.757 22.057 1.00 95.75 83 THR A O 1
ATOM 635 N N . PRO A 1 84 ? 4.055 7.030 24.022 1.00 94.56 84 PRO A N 1
ATOM 636 C CA . PRO A 1 84 ? 3.218 7.927 24.826 1.00 94.56 84 PRO A CA 1
ATOM 637 C C . PRO A 1 84 ? 3.350 9.413 24.459 1.00 94.56 84 PRO A C 1
ATOM 639 O O . PRO A 1 84 ? 2.348 10.119 24.417 1.00 94.56 84 PRO A O 1
ATOM 642 N N . ASP A 1 85 ? 4.554 9.878 24.119 1.00 92.38 85 ASP A N 1
ATOM 643 C CA . ASP A 1 85 ? 4.813 11.243 23.642 1.00 92.38 85 ASP A CA 1
ATOM 644 C C . ASP A 1 85 ? 4.136 11.526 22.290 1.00 92.38 85 ASP A C 1
ATOM 646 O O . ASP A 1 85 ? 3.536 12.584 22.096 1.00 92.38 85 ASP A O 1
ATOM 650 N N . LYS A 1 86 ? 4.131 10.549 21.376 1.00 96.44 86 LYS A N 1
ATOM 651 C CA . LYS A 1 86 ? 3.438 10.651 20.084 1.00 96.44 86 LYS A CA 1
ATOM 652 C C . LYS A 1 86 ? 1.921 10.564 20.211 1.00 96.44 86 LYS A C 1
ATOM 654 O O . LYS A 1 86 ? 1.223 11.008 19.300 1.00 96.44 86 LYS A O 1
ATOM 659 N N . MET A 1 87 ? 1.399 9.999 21.300 1.00 96.88 87 MET A N 1
ATOM 660 C CA . MET A 1 87 ? -0.046 9.883 21.504 1.00 96.88 87 MET A CA 1
ATOM 661 C C . MET A 1 87 ? -0.713 11.255 21.582 1.00 96.88 87 MET A C 1
ATOM 663 O O . MET A 1 87 ? -1.766 11.442 20.980 1.00 96.88 87 MET A O 1
ATOM 667 N N . GLY A 1 88 ? -0.072 12.232 22.235 1.00 95.50 88 GLY A N 1
ATOM 668 C CA . GLY A 1 88 ? -0.576 13.606 22.297 1.00 95.50 88 GLY A CA 1
ATOM 669 C C . GLY A 1 88 ? -0.785 14.210 20.906 1.00 95.50 88 GLY A C 1
ATOM 670 O O . GLY A 1 88 ? -1.854 14.743 20.626 1.00 95.50 88 GLY A O 1
ATOM 671 N N . LEU A 1 89 ? 0.180 14.018 19.997 1.00 94.75 89 LEU A N 1
ATOM 672 C CA . LEU A 1 89 ? 0.067 14.460 18.602 1.00 94.75 89 LEU A CA 1
ATOM 673 C C . LEU A 1 89 ? -1.093 13.771 17.867 1.00 94.75 89 LEU A C 1
ATOM 675 O O . LEU A 1 89 ? -1.799 14.403 17.078 1.00 94.75 89 LEU A O 1
ATOM 679 N N . VAL A 1 90 ? -1.303 12.473 18.105 1.00 97.12 90 VAL A N 1
ATOM 680 C CA . VAL A 1 90 ? -2.431 11.736 17.518 1.00 97.12 90 VAL A CA 1
ATOM 681 C C . VAL A 1 90 ? -3.755 12.298 18.035 1.00 97.12 90 VAL A C 1
ATOM 683 O O . VAL A 1 90 ? -4.620 12.640 17.231 1.00 97.12 90 VAL A O 1
ATOM 686 N N . GLU A 1 91 ? -3.912 12.443 19.349 1.00 97.19 91 GLU A N 1
ATOM 687 C CA . GLU A 1 91 ? -5.130 12.984 19.958 1.00 97.19 91 GLU A CA 1
ATOM 688 C C . GLU A 1 91 ? -5.417 14.425 19.520 1.00 97.19 91 GLU A C 1
ATOM 690 O O . GLU A 1 91 ? -6.571 14.757 19.263 1.00 97.19 91 GLU A O 1
ATOM 695 N N . GLU A 1 92 ? -4.392 15.263 19.372 1.00 95.62 92 GLU A N 1
ATOM 696 C CA . GLU A 1 92 ? -4.528 16.625 18.847 1.00 95.62 92 GLU A CA 1
ATOM 697 C C . GLU A 1 92 ? -4.986 16.621 17.381 1.00 95.62 92 GLU A C 1
ATOM 699 O O . GLU A 1 92 ? -5.872 17.381 16.993 1.00 95.62 92 GLU A O 1
ATOM 704 N N . THR A 1 93 ? -4.422 15.730 16.560 1.00 95.88 93 THR A N 1
ATOM 705 C CA . THR A 1 93 ? -4.693 15.709 15.116 1.00 95.88 93 THR A CA 1
ATOM 706 C C . THR A 1 93 ? -6.070 15.134 14.782 1.00 95.88 93 THR A C 1
ATOM 708 O O . THR A 1 93 ? -6.728 15.612 13.856 1.00 95.88 93 THR A O 1
ATOM 711 N N . ILE A 1 94 ? -6.496 14.069 15.471 1.00 95.75 94 ILE A N 1
ATOM 712 C CA . ILE A 1 94 ? -7.710 13.309 15.114 1.00 95.75 94 ILE A CA 1
ATOM 713 C C . ILE A 1 94 ? -8.712 13.129 16.265 1.00 95.75 94 ILE A C 1
ATOM 715 O O . ILE A 1 94 ? -9.740 12.477 16.076 1.00 95.75 94 ILE A O 1
ATOM 719 N N . GLY A 1 95 ? -8.451 13.714 17.434 1.00 96.50 95 GLY A N 1
ATOM 720 C CA . GLY A 1 95 ? -9.291 13.609 18.627 1.00 96.50 95 GLY A CA 1
ATOM 721 C C . GLY A 1 95 ? -9.055 12.327 19.430 1.00 96.50 95 GLY A C 1
ATOM 722 O O . GLY A 1 95 ? -8.631 11.301 18.895 1.00 96.50 95 GLY A O 1
ATOM 723 N N . LYS A 1 96 ? -9.396 12.358 20.726 1.00 94.88 96 LYS A N 1
ATOM 724 C CA . LYS A 1 96 ? -9.238 11.212 21.646 1.00 94.88 96 LYS A CA 1
ATOM 725 C C . LYS A 1 96 ? -9.987 9.959 21.185 1.00 94.88 96 LYS A C 1
ATOM 727 O O . LYS A 1 96 ? -9.425 8.869 21.164 1.00 94.88 96 LYS A O 1
ATOM 732 N N . GLU A 1 97 ? -11.235 10.110 20.742 1.00 90.94 97 GLU A N 1
ATOM 733 C CA . GLU A 1 97 ? -12.013 8.988 20.196 1.00 90.94 97 GLU A CA 1
ATOM 734 C C . GLU A 1 97 ? -11.421 8.456 18.880 1.00 90.94 97 GLU A C 1
ATOM 736 O O . GLU A 1 97 ? -11.431 7.250 18.614 1.00 90.94 97 GLU A O 1
ATOM 741 N N . GLY A 1 98 ? -10.876 9.353 18.052 1.00 95.25 98 GLY A N 1
ATOM 742 C CA . GLY A 1 98 ? -10.218 9.007 16.796 1.00 95.25 98 GLY A CA 1
ATOM 743 C C . GLY A 1 98 ? -8.909 8.250 17.010 1.00 95.25 98 GLY A C 1
ATOM 744 O O . GLY A 1 98 ? -8.621 7.324 16.251 1.00 95.25 98 GLY A O 1
ATOM 745 N N . ALA A 1 99 ? -8.156 8.587 18.061 1.00 96.62 99 ALA A N 1
ATOM 746 C CA . ALA A 1 99 ? -6.882 7.961 18.399 1.00 96.62 99 ALA A CA 1
ATOM 747 C C . ALA A 1 99 ? -7.022 6.446 18.597 1.00 96.62 99 ALA A C 1
ATOM 749 O O . ALA A 1 99 ? -6.278 5.680 17.987 1.00 96.62 99 ALA A O 1
ATOM 750 N N . GLY A 1 100 ? -8.034 5.993 19.346 1.00 95.56 100 GLY A N 1
ATOM 751 C CA . GLY A 1 100 ? -8.304 4.561 19.517 1.00 95.56 100 GLY A CA 1
ATOM 752 C C . GLY A 1 100 ? -8.543 3.850 18.180 1.00 95.56 100 GLY A C 1
ATOM 753 O O . GLY A 1 100 ? -7.857 2.884 17.846 1.00 95.56 100 GLY A O 1
ATOM 754 N N . ARG A 1 101 ? -9.441 4.396 17.348 1.00 95.44 101 ARG A N 1
ATOM 755 C CA . ARG A 1 101 ? -9.745 3.837 16.016 1.00 95.44 101 ARG A CA 1
ATOM 756 C C . ARG A 1 101 ? -8.532 3.831 15.093 1.00 95.44 101 ARG A C 1
ATOM 758 O O . ARG A 1 101 ? -8.363 2.902 14.310 1.00 95.44 101 ARG A O 1
ATOM 765 N N . PHE A 1 102 ? -7.699 4.863 15.164 1.00 96.81 102 PHE A N 1
ATOM 766 C CA . PHE A 1 102 ? -6.459 4.950 14.407 1.00 96.81 102 PHE A CA 1
ATOM 767 C C . PHE A 1 102 ? -5.492 3.837 14.795 1.00 96.81 102 PHE A C 1
ATOM 769 O O . PHE A 1 102 ? -4.995 3.144 13.907 1.00 96.81 102 PHE A O 1
ATOM 776 N N . LEU A 1 103 ? -5.271 3.629 16.094 1.00 97.06 103 LEU A N 1
ATOM 777 C CA . LEU A 1 103 ? -4.389 2.581 16.603 1.00 97.06 103 LEU A CA 1
ATOM 778 C C . LEU A 1 103 ? -4.870 1.188 16.204 1.00 97.06 103 LEU A C 1
ATOM 780 O O . LEU A 1 103 ? -4.044 0.381 15.792 1.00 97.06 103 LEU A O 1
ATOM 784 N N . ASP A 1 104 ? -6.179 0.943 16.236 1.00 96.25 104 ASP A N 1
ATOM 785 C CA . ASP A 1 104 ? -6.762 -0.365 15.907 1.00 96.25 104 ASP A CA 1
ATOM 786 C C . ASP A 1 104 ? -6.984 -0.607 14.420 1.00 96.25 104 ASP A C 1
ATOM 788 O O . ASP A 1 104 ? -7.279 -1.727 14.007 1.00 96.25 104 ASP A O 1
ATOM 792 N N . SER A 1 105 ? -6.847 0.423 13.591 1.00 96.88 105 SER A N 1
ATOM 793 C CA . SER A 1 105 ? -7.118 0.281 12.169 1.00 96.88 105 SER A CA 1
ATOM 794 C C . SER A 1 105 ? -6.158 -0.700 11.483 1.00 96.88 105 SER A C 1
ATOM 796 O O . SER A 1 105 ? -4.970 -0.783 11.793 1.00 96.88 105 SER A O 1
ATOM 798 N N . GLY A 1 106 ? -6.667 -1.448 10.516 1.00 97.19 106 GLY A N 1
ATOM 799 C CA . GLY A 1 106 ? -5.886 -2.387 9.731 1.00 97.19 106 GLY A CA 1
ATOM 800 C C . GLY A 1 106 ? -4.937 -1.713 8.744 1.00 97.19 106 GLY A C 1
ATOM 801 O O . GLY A 1 106 ? -4.643 -0.511 8.816 1.00 97.19 106 GLY A O 1
ATOM 802 N N . ILE A 1 107 ? -4.484 -2.495 7.769 1.00 96.94 107 ILE A N 1
ATOM 803 C CA . ILE A 1 107 ? -3.670 -1.997 6.662 1.00 96.94 107 ILE A CA 1
ATOM 804 C C . ILE A 1 107 ? -4.412 -0.851 5.960 1.00 96.94 107 ILE A C 1
ATOM 806 O O . ILE A 1 107 ? -5.623 -0.907 5.772 1.00 96.94 107 ILE A O 1
ATOM 810 N N . THR A 1 108 ? -3.731 0.247 5.617 1.00 92.81 108 THR A N 1
ATOM 811 C CA . THR A 1 108 ? -4.357 1.461 5.024 1.00 9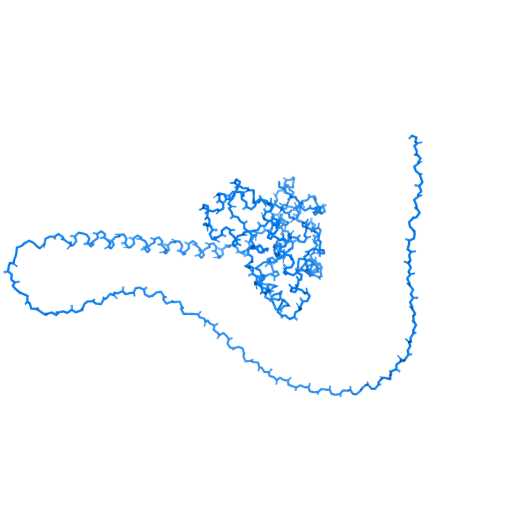2.81 108 THR A CA 1
ATOM 812 C C . THR A 1 108 ? -5.519 2.071 5.826 1.00 92.81 108 THR A C 1
ATOM 814 O O . THR A 1 108 ? -6.381 2.786 5.297 1.00 92.81 108 THR A O 1
ATOM 817 N N . GLY A 1 109 ? -5.572 1.797 7.127 1.00 94.12 109 GLY A N 1
ATOM 818 C CA . GLY A 1 109 ? -6.643 2.271 7.988 1.00 94.12 109 GLY A CA 1
ATOM 819 C C . GLY A 1 109 ? -7.988 1.602 7.717 1.00 94.12 109 GLY A C 1
ATOM 820 O O . GLY A 1 109 ? -9.019 2.276 7.770 1.00 94.12 109 GLY A O 1
ATOM 821 N N . VAL A 1 110 ? -7.999 0.325 7.325 1.00 96.12 110 VAL A N 1
ATOM 822 C CA . VAL A 1 110 ? -9.227 -0.486 7.297 1.00 96.12 110 VAL A CA 1
ATOM 823 C C . VAL A 1 110 ? -9.850 -0.478 8.693 1.00 96.12 110 VAL A C 1
ATOM 825 O O . VAL A 1 110 ? -9.158 -0.634 9.696 1.00 96.12 110 VAL A O 1
ATOM 828 N N . THR A 1 111 ? -11.151 -0.223 8.785 1.00 94.00 111 THR A N 1
ATOM 829 C CA . THR A 1 111 ? -11.826 -0.167 10.085 1.00 94.00 111 THR A CA 1
ATOM 830 C C . THR A 1 111 ? -11.901 -1.571 10.696 1.00 94.00 111 THR A C 1
ATOM 832 O O . THR A 1 111 ? -12.221 -2.514 9.968 1.00 94.00 111 THR A O 1
ATOM 835 N N . PRO A 1 112 ? -11.656 -1.738 12.010 1.00 89.19 112 PRO A N 1
ATOM 836 C CA . PRO A 1 112 ? -11.861 -3.020 12.681 1.00 89.19 112 PRO A CA 1
ATOM 837 C C . PRO A 1 112 ? -13.239 -3.619 12.367 1.00 89.19 112 PRO A C 1
ATOM 839 O O . PRO A 1 112 ? -14.244 -2.908 12.347 1.00 89.19 112 PRO A O 1
ATOM 842 N N . GLY A 1 113 ? -13.282 -4.920 12.073 1.00 88.75 113 GLY A N 1
ATOM 843 C CA . GLY A 1 113 ? -14.508 -5.638 11.700 1.00 88.75 113 GLY A CA 1
ATOM 844 C C . GLY A 1 113 ? -14.924 -5.522 10.225 1.00 88.75 113 GLY A C 1
ATOM 845 O O . GLY A 1 113 ? -15.825 -6.239 9.793 1.00 88.75 113 GLY A O 1
ATOM 846 N N . LYS A 1 114 ? -14.272 -4.681 9.409 1.00 93.06 114 LYS A N 1
ATOM 847 C CA . LYS A 1 114 ? -14.478 -4.670 7.951 1.00 93.06 114 LYS A CA 1
ATOM 848 C C . LYS A 1 114 ? -13.619 -5.745 7.294 1.00 93.06 114 LYS A C 1
ATOM 850 O O . LYS A 1 114 ? -12.457 -5.524 6.983 1.00 93.06 114 LYS A O 1
ATOM 855 N N . VAL A 1 115 ? -14.214 -6.916 7.084 1.00 93.25 115 VAL A N 1
ATOM 856 C CA . VAL A 1 115 ? -13.513 -8.128 6.619 1.00 93.25 115 VAL A CA 1
ATOM 857 C C . VAL A 1 115 ? -13.542 -8.340 5.096 1.00 93.25 115 VAL A C 1
ATOM 859 O O . VAL A 1 115 ? -13.020 -9.334 4.613 1.00 93.25 115 VAL A O 1
ATOM 862 N N . ARG A 1 116 ? -14.147 -7.418 4.332 1.00 93.44 116 ARG A N 1
ATOM 863 C CA . ARG A 1 116 ? -14.327 -7.489 2.861 1.00 93.44 116 ARG A CA 1
ATOM 864 C C . ARG A 1 116 ? -14.065 -6.140 2.174 1.00 93.44 116 ARG A C 1
ATOM 866 O O . ARG A 1 116 ? -14.784 -5.764 1.257 1.00 93.44 116 ARG A O 1
ATOM 873 N N . ASP A 1 117 ? -13.144 -5.355 2.726 1.00 94.38 117 ASP A N 1
ATOM 874 C CA . ASP A 1 117 ? -12.932 -3.951 2.342 1.00 94.38 117 ASP A CA 1
ATOM 875 C C . ASP A 1 117 ? -11.436 -3.656 2.162 1.00 94.38 117 ASP A C 1
ATOM 877 O O . ASP A 1 117 ? -10.847 -2.816 2.847 1.00 94.38 117 ASP A O 1
ATOM 881 N N . ALA A 1 118 ? -10.786 -4.408 1.274 1.00 96.00 118 ALA A N 1
ATOM 882 C CA . ALA A 1 118 ? -9.446 -4.076 0.817 1.00 96.00 118 ALA A CA 1
ATOM 883 C C . ALA A 1 118 ? -9.509 -2.785 -0.016 1.00 96.00 118 ALA A C 1
ATOM 885 O O . ALA A 1 118 ? -10.316 -2.664 -0.938 1.00 96.00 118 ALA A O 1
ATOM 886 N N . LYS A 1 119 ? -8.661 -1.804 0.321 1.00 94.25 119 LYS A N 1
ATOM 887 C CA . LYS A 1 119 ? -8.709 -0.461 -0.286 1.00 94.25 119 LYS A CA 1
ATOM 888 C C . LYS A 1 119 ? -7.783 -0.284 -1.485 1.00 94.25 119 LYS A C 1
ATOM 890 O O . LYS A 1 119 ? -8.139 0.425 -2.419 1.00 94.25 119 LYS A O 1
ATOM 895 N N . CYS A 1 120 ? -6.568 -0.830 -1.415 1.00 96.50 120 CYS A N 1
ATOM 896 C CA . CYS A 1 120 ? -5.595 -0.789 -2.508 1.00 96.50 120 CYS A CA 1
ATOM 897 C C . CYS A 1 120 ? -4.593 -1.945 -2.409 1.00 96.50 120 CYS A C 1
ATOM 899 O O . CYS A 1 120 ? -4.160 -2.321 -1.316 1.00 96.50 120 CYS A O 1
ATOM 901 N N . LEU A 1 121 ? -4.184 -2.478 -3.556 1.00 98.38 121 LEU A N 1
ATOM 902 C CA . LEU A 1 121 ? -3.249 -3.596 -3.671 1.00 98.38 121 LEU A CA 1
ATOM 903 C C . LEU A 1 121 ? -1.823 -3.144 -3.354 1.00 98.38 121 LEU A C 1
ATOM 905 O O . LEU A 1 121 ? -1.031 -3.907 -2.805 1.00 98.38 121 LEU A O 1
ATOM 909 N N . HIS A 1 122 ? -1.519 -1.869 -3.600 1.00 98.31 122 HIS A N 1
ATOM 910 C CA . HIS A 1 122 ? -0.235 -1.244 -3.289 1.00 98.31 122 HIS A CA 1
ATOM 911 C C . HIS A 1 122 ? 0.233 -1.506 -1.856 1.00 98.31 122 HIS A C 1
ATOM 913 O O . HIS A 1 122 ? 1.399 -1.824 -1.624 1.00 98.31 122 HIS A O 1
ATOM 919 N N . ALA A 1 123 ? -0.668 -1.362 -0.884 1.00 97.88 123 ALA A N 1
ATOM 920 C CA . ALA A 1 123 ? -0.320 -1.556 0.514 1.00 97.88 123 ALA A CA 1
ATOM 921 C C . ALA A 1 123 ? -0.138 -3.035 0.857 1.00 97.88 123 ALA A C 1
ATOM 923 O O . ALA A 1 123 ? 0.789 -3.365 1.590 1.00 97.88 123 ALA A O 1
ATOM 924 N N . HIS A 1 124 ? -0.973 -3.917 0.300 1.00 98.50 124 HIS A N 1
ATOM 925 C CA . HIS A 1 124 ? -0.839 -5.361 0.487 1.00 98.50 124 HIS A CA 1
ATOM 926 C C . HIS A 1 124 ? 0.478 -5.889 -0.082 1.00 98.50 124 HIS A C 1
ATOM 928 O O . HIS A 1 124 ? 1.175 -6.647 0.588 1.00 98.50 124 HIS A O 1
ATOM 934 N N . VAL A 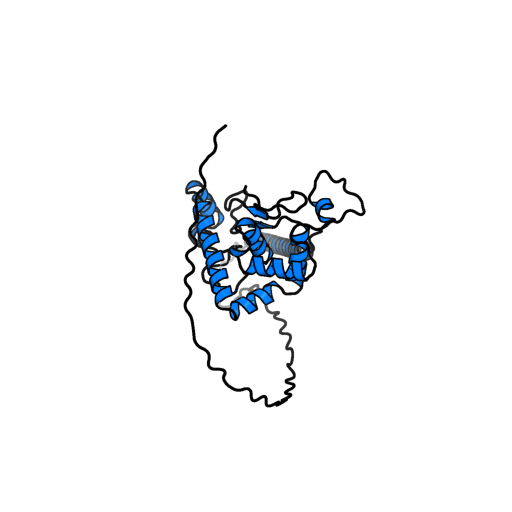1 125 ? 0.864 -5.438 -1.277 1.00 98.62 125 VAL A N 1
ATOM 935 C CA . VAL A 1 125 ? 2.156 -5.792 -1.874 1.00 98.62 125 VAL A CA 1
ATOM 936 C C . VAL A 1 125 ? 3.311 -5.209 -1.063 1.00 98.62 125 VAL A C 1
ATOM 938 O O . VAL A 1 125 ? 4.255 -5.931 -0.757 1.00 98.62 125 VAL A O 1
ATOM 941 N N . ALA A 1 126 ? 3.237 -3.940 -0.647 1.00 98.38 126 ALA A N 1
ATOM 942 C CA . ALA A 1 126 ? 4.269 -3.349 0.207 1.00 98.38 126 ALA A CA 1
ATOM 943 C C . ALA A 1 126 ? 4.447 -4.133 1.516 1.00 98.38 126 ALA A C 1
ATOM 945 O O . ALA A 1 126 ? 5.568 -4.388 1.940 1.00 98.38 126 ALA A O 1
ATOM 946 N N . ASP A 1 127 ? 3.348 -4.548 2.138 1.00 98.19 127 ASP A N 1
ATOM 947 C CA . ASP A 1 127 ? 3.359 -5.344 3.358 1.00 98.19 127 ASP A CA 1
ATOM 948 C C . ASP A 1 127 ? 3.962 -6.742 3.158 1.00 98.19 127 ASP A C 1
ATOM 950 O O . ASP A 1 127 ? 4.813 -7.148 3.949 1.00 98.19 127 ASP A O 1
ATOM 954 N N . ALA A 1 128 ? 3.604 -7.435 2.073 1.00 98.19 128 ALA A N 1
ATOM 955 C CA . ALA A 1 128 ? 4.213 -8.711 1.695 1.00 98.19 128 ALA A CA 1
ATOM 956 C C . ALA A 1 128 ? 5.725 -8.578 1.430 1.00 98.19 128 ALA A C 1
ATOM 958 O O . ALA A 1 128 ? 6.508 -9.440 1.819 1.00 98.19 128 ALA A O 1
ATOM 959 N N . LEU A 1 129 ? 6.170 -7.484 0.810 1.00 97.69 129 LEU A N 1
ATOM 960 C CA . LEU A 1 129 ? 7.597 -7.239 0.580 1.00 97.69 129 LEU A CA 1
ATOM 961 C C . LEU A 1 129 ? 8.355 -6.918 1.876 1.00 97.69 129 LEU A C 1
ATOM 963 O O . LEU A 1 129 ? 9.518 -7.287 2.002 1.00 97.69 129 LEU A O 1
ATOM 967 N N . MET A 1 130 ? 7.714 -6.249 2.840 1.00 97.75 130 MET A N 1
ATOM 968 C CA . MET A 1 130 ? 8.336 -5.854 4.110 1.00 97.75 130 MET A CA 1
ATOM 969 C C . MET A 1 130 ? 8.367 -6.981 5.147 1.00 97.75 130 MET A C 1
ATOM 971 O O . MET A 1 130 ? 9.366 -7.133 5.846 1.00 97.75 130 MET A O 1
ATOM 975 N N . ARG A 1 131 ? 7.278 -7.749 5.276 1.00 96.56 131 ARG A N 1
ATOM 976 C CA . ARG A 1 131 ? 7.124 -8.809 6.293 1.00 96.56 131 ARG A CA 1
ATOM 977 C C . ARG A 1 131 ? 7.325 -10.226 5.745 1.00 96.56 131 ARG A C 1
ATOM 979 O O . ARG A 1 131 ? 7.277 -11.176 6.519 1.00 96.56 131 ARG A O 1
ATOM 986 N N . GLY A 1 132 ? 7.561 -10.365 4.440 1.00 97.00 132 GLY A N 1
ATOM 987 C CA . GLY A 1 132 ? 7.683 -11.642 3.735 1.00 97.00 132 GLY A CA 1
ATOM 988 C C . GLY A 1 132 ? 6.397 -12.026 2.998 1.00 97.00 132 GLY A C 1
ATOM 989 O O . GLY A 1 132 ? 5.292 -11.752 3.468 1.00 97.00 132 GLY A O 1
ATOM 990 N N . ARG A 1 133 ? 6.531 -12.672 1.828 1.00 95.62 133 ARG A N 1
ATOM 991 C CA . ARG A 1 133 ? 5.391 -12.974 0.937 1.00 95.62 133 ARG A CA 1
ATOM 992 C C . ARG A 1 133 ? 4.297 -13.785 1.641 1.00 95.62 133 ARG A C 1
ATOM 994 O O . ARG A 1 133 ? 3.121 -13.503 1.465 1.00 95.62 133 ARG A O 1
ATOM 1001 N N . SER A 1 134 ? 4.662 -14.740 2.492 1.00 96.56 134 SER A N 1
ATOM 1002 C CA . SER A 1 134 ? 3.700 -15.549 3.251 1.00 96.56 134 SER A CA 1
ATOM 1003 C C . SER A 1 134 ? 2.932 -14.773 4.329 1.00 96.56 134 SER A C 1
ATOM 1005 O O . SER A 1 134 ? 1.908 -15.259 4.792 1.00 96.56 134 SER A O 1
ATOM 1007 N N . ALA A 1 135 ? 3.374 -13.573 4.721 1.00 97.12 135 ALA A N 1
ATOM 1008 C CA . ALA A 1 135 ? 2.747 -12.795 5.790 1.00 97.12 135 ALA A CA 1
ATOM 1009 C C . ALA A 1 135 ? 1.480 -12.033 5.354 1.00 97.12 135 ALA A C 1
ATOM 1011 O O . ALA A 1 135 ? 0.818 -11.426 6.204 1.00 97.12 135 ALA A O 1
ATOM 1012 N N . ASN A 1 136 ? 1.174 -12.001 4.050 1.00 98.12 136 ASN A N 1
ATOM 1013 C CA . ASN A 1 136 ? 0.000 -11.333 3.486 1.00 98.12 136 ASN A CA 1
ATOM 1014 C C . ASN A 1 136 ? -0.444 -12.025 2.191 1.00 98.12 136 ASN A C 1
ATOM 1016 O O . ASN A 1 136 ? 0.113 -11.776 1.120 1.00 98.12 136 A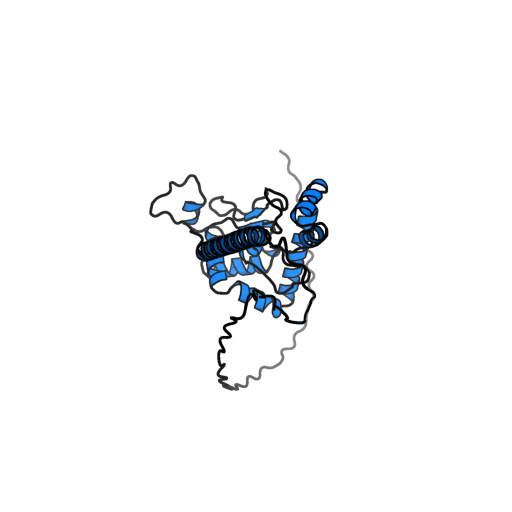SN A O 1
ATOM 1020 N N . ALA A 1 137 ? -1.471 -12.872 2.289 1.00 98.44 137 ALA A N 1
ATOM 1021 C CA . ALA A 1 137 ? -1.959 -13.677 1.173 1.00 98.44 137 ALA A CA 1
ATOM 1022 C C . ALA A 1 137 ? -2.411 -12.843 -0.038 1.00 98.44 137 ALA A C 1
ATOM 1024 O O . ALA A 1 137 ? -2.123 -13.228 -1.170 1.00 98.44 137 ALA A O 1
ATOM 1025 N N . ILE A 1 138 ? -3.040 -11.680 0.179 1.00 98.56 138 ILE A N 1
ATOM 1026 C CA . ILE A 1 138 ? -3.434 -10.761 -0.904 1.00 98.56 138 ILE A CA 1
ATOM 1027 C C . ILE A 1 138 ? -2.192 -10.199 -1.601 1.00 98.56 138 ILE A C 1
ATOM 1029 O O . ILE A 1 138 ? -2.119 -10.190 -2.829 1.00 98.56 138 ILE A O 1
ATOM 1033 N N . GLY A 1 139 ? -1.195 -9.753 -0.831 1.00 98.56 139 GLY A N 1
ATOM 1034 C CA . GLY A 1 139 ? 0.056 -9.228 -1.381 1.00 98.56 139 GLY A CA 1
ATOM 1035 C C . GLY A 1 139 ? 0.826 -10.279 -2.183 1.00 98.56 139 GLY A C 1
ATOM 1036 O O . GLY A 1 139 ? 1.289 -9.985 -3.283 1.00 98.56 139 GLY A O 1
ATOM 1037 N N . ARG A 1 140 ? 0.898 -11.517 -1.676 1.00 98.50 140 ARG A N 1
ATOM 1038 C CA . ARG A 1 140 ? 1.469 -12.667 -2.395 1.00 98.50 140 ARG A CA 1
ATOM 1039 C C . ARG A 1 140 ? 0.728 -12.957 -3.695 1.00 98.50 140 ARG A C 1
ATOM 1041 O O . ARG A 1 140 ? 1.363 -12.954 -4.741 1.00 98.50 140 ARG A O 1
ATOM 1048 N N . ALA A 1 141 ? -0.589 -13.147 -3.630 1.00 98.56 141 ALA A N 1
ATOM 1049 C CA . ALA A 1 141 ? -1.399 -13.468 -4.803 1.00 98.56 141 ALA A CA 1
ATOM 1050 C C . ALA A 1 141 ? -1.318 -12.365 -5.869 1.00 98.56 141 ALA A C 1
ATOM 1052 O O . ALA A 1 141 ? -1.300 -12.648 -7.062 1.00 98.56 141 ALA A O 1
ATOM 1053 N N . THR A 1 142 ? -1.213 -11.101 -5.443 1.00 98.69 142 THR A N 1
ATOM 1054 C CA . THR A 1 142 ? -0.999 -9.977 -6.362 1.00 98.69 142 THR A CA 1
ATOM 1055 C C . THR A 1 142 ? 0.356 -10.088 -7.062 1.00 98.69 142 THR A C 1
ATOM 1057 O O . THR A 1 142 ? 0.418 -9.951 -8.277 1.00 98.69 142 THR A O 1
ATOM 1060 N N . LEU A 1 143 ? 1.444 -10.358 -6.330 1.00 98.62 143 LEU A N 1
ATOM 1061 C CA . LEU A 1 143 ? 2.776 -10.533 -6.925 1.00 98.62 143 LEU A CA 1
ATOM 1062 C C . LEU A 1 143 ? 2.816 -11.715 -7.907 1.00 98.62 143 LEU A C 1
ATOM 1064 O O . LEU A 1 143 ? 3.355 -11.568 -8.998 1.00 98.62 143 LEU A O 1
ATOM 1068 N N . GLU A 1 144 ? 2.202 -12.842 -7.549 1.00 98.44 144 GLU A N 1
ATOM 1069 C CA . GLU A 1 144 ? 2.094 -14.029 -8.409 1.00 98.44 144 GLU A CA 1
ATOM 1070 C C . GLU A 1 144 ? 1.289 -13.735 -9.685 1.00 98.44 144 GLU A C 1
ATOM 1072 O O . GLU A 1 144 ? 1.691 -14.127 -10.779 1.00 98.44 144 GLU A O 1
ATOM 1077 N N . LEU A 1 145 ? 0.186 -12.983 -9.581 1.00 98.44 145 LEU A N 1
ATOM 1078 C CA . LEU A 1 145 ? -0.598 -12.561 -10.745 1.00 98.44 145 LEU A CA 1
ATOM 1079 C C . LEU A 1 145 ? 0.204 -11.638 -11.673 1.00 98.44 145 LEU A C 1
ATOM 1081 O O . LEU A 1 145 ? 0.123 -11.764 -12.894 1.00 98.44 145 LEU A O 1
ATOM 1085 N N . LEU A 1 146 ? 0.982 -10.712 -11.110 1.00 98.50 146 LEU A N 1
ATOM 1086 C CA . LEU A 1 146 ? 1.860 -9.845 -11.894 1.00 98.50 146 LEU A CA 1
ATOM 1087 C C . LEU A 1 146 ? 2.936 -10.661 -12.626 1.00 98.50 146 LEU A C 1
ATOM 1089 O O . LEU A 1 146 ? 3.145 -10.449 -13.820 1.00 98.50 146 LEU A O 1
ATOM 1093 N N . GLU A 1 147 ? 3.560 -11.625 -11.948 1.00 98.31 147 GLU A N 1
ATOM 1094 C CA . GLU A 1 147 ? 4.530 -12.555 -12.547 1.00 98.31 147 GLU A CA 1
ATOM 1095 C C . GLU A 1 147 ? 3.896 -13.369 -13.682 1.00 98.31 147 GLU A C 1
ATOM 1097 O O . GLU A 1 147 ? 4.462 -13.442 -14.773 1.00 98.31 147 GLU A O 1
ATOM 1102 N N . ALA A 1 148 ? 2.684 -13.893 -13.477 1.00 98.31 148 ALA A N 1
ATOM 1103 C CA . ALA A 1 148 ? 1.927 -14.612 -14.503 1.00 98.31 148 ALA A CA 1
ATOM 1104 C C . ALA A 1 148 ? 1.581 -13.737 -15.723 1.00 98.31 148 ALA A C 1
ATOM 1106 O O . ALA A 1 148 ? 1.469 -14.241 -16.839 1.00 98.31 148 ALA A O 1
ATOM 1107 N N . ARG A 1 149 ? 1.460 -12.417 -15.535 1.00 98.06 149 ARG A N 1
ATOM 1108 C CA . ARG A 1 149 ? 1.290 -11.421 -16.609 1.00 98.06 149 ARG A CA 1
ATOM 1109 C C . ARG A 1 149 ? 2.616 -10.966 -17.237 1.00 98.06 149 ARG A C 1
ATOM 1111 O O . ARG A 1 149 ? 2.624 -10.036 -18.040 1.00 98.06 149 ARG A O 1
ATOM 1118 N N . GLY A 1 150 ? 3.739 -11.588 -16.876 1.00 97.94 150 GLY A N 1
ATOM 1119 C CA . GLY A 1 150 ? 5.068 -11.269 -17.402 1.00 97.94 150 GLY A CA 1
ATOM 1120 C C . GLY A 1 150 ? 5.746 -10.068 -16.736 1.00 97.94 150 GLY A C 1
ATOM 1121 O O . GLY A 1 150 ? 6.788 -9.609 -17.207 1.00 97.94 150 GLY A O 1
ATOM 1122 N N . VAL A 1 151 ? 5.197 -9.542 -15.636 1.00 97.75 151 VAL A N 1
ATOM 1123 C CA . VAL A 1 151 ? 5.834 -8.461 -14.877 1.00 97.75 151 VAL A CA 1
ATOM 1124 C C . VAL A 1 151 ? 6.913 -9.043 -13.971 1.00 97.75 151 VAL A C 1
ATOM 1126 O O . VAL A 1 151 ? 6.648 -9.823 -13.060 1.00 97.75 151 VAL A O 1
ATOM 1129 N N . ARG A 1 152 ? 8.151 -8.594 -14.172 1.00 96.88 152 ARG A N 1
ATOM 1130 C CA . ARG A 1 152 ? 9.287 -8.944 -13.314 1.00 96.88 152 ARG A CA 1
ATOM 1131 C C . ARG A 1 152 ? 9.206 -8.251 -11.956 1.00 96.88 152 ARG A C 1
ATOM 1133 O O . ARG A 1 152 ? 9.603 -7.091 -11.814 1.00 96.88 152 ARG A O 1
ATOM 1140 N N . THR A 1 153 ? 8.711 -8.958 -10.945 1.00 97.06 153 THR A N 1
ATOM 1141 C CA . THR A 1 153 ? 8.547 -8.424 -9.584 1.00 97.06 153 THR A CA 1
ATOM 1142 C C . THR A 1 153 ? 9.861 -8.220 -8.837 1.00 97.06 153 THR A C 1
ATOM 1144 O O . THR A 1 153 ? 9.864 -7.514 -7.837 1.00 97.06 153 THR A O 1
ATOM 1147 N N . ASP A 1 154 ? 10.976 -8.757 -9.331 1.00 95.88 154 ASP A N 1
ATOM 1148 C CA . ASP A 1 154 ? 12.344 -8.504 -8.862 1.00 95.88 154 ASP A CA 1
ATOM 1149 C C . ASP A 1 154 ? 12.990 -7.271 -9.529 1.00 95.88 154 ASP A C 1
ATOM 1151 O O . ASP A 1 154 ? 14.108 -6.892 -9.187 1.00 95.88 154 ASP A O 1
ATOM 1155 N N . GLY A 1 155 ? 12.290 -6.609 -10.458 1.00 95.00 155 GLY A N 1
ATOM 1156 C CA . GLY A 1 155 ? 12.754 -5.446 -11.219 1.00 95.00 155 GLY A CA 1
ATOM 1157 C C . GLY A 1 155 ? 12.927 -5.750 -12.711 1.00 95.00 155 GLY A C 1
ATOM 1158 O O . GLY A 1 155 ? 13.608 -6.691 -13.099 1.00 95.00 155 GLY A O 1
ATOM 1159 N N . GLY A 1 156 ? 12.349 -4.917 -13.577 1.00 93.62 156 GLY A N 1
ATOM 1160 C CA . GLY A 1 156 ? 12.435 -5.016 -15.044 1.00 93.62 156 GLY A CA 1
ATOM 1161 C C . GLY A 1 156 ? 13.736 -4.439 -15.603 1.00 93.62 156 GLY A C 1
ATOM 1162 O O . GLY A 1 156 ? 14.538 -3.896 -14.850 1.00 93.62 156 GLY A O 1
ATOM 1163 N N . ASP A 1 157 ? 14.022 -4.628 -16.895 1.00 93.94 157 ASP A N 1
ATOM 1164 C CA . ASP A 1 157 ? 15.333 -4.237 -17.466 1.00 93.94 157 ASP A CA 1
ATOM 1165 C C . ASP A 1 157 ? 15.529 -2.722 -17.452 1.00 93.94 157 ASP A C 1
ATOM 1167 O O . ASP A 1 157 ? 16.629 -2.237 -17.217 1.00 93.94 157 ASP A O 1
ATOM 1171 N N . ARG A 1 158 ? 14.423 -1.992 -17.598 1.00 94.19 158 ARG A N 1
ATOM 1172 C CA . ARG A 1 158 ? 14.403 -0.536 -17.736 1.00 94.19 158 ARG A CA 1
ATOM 1173 C C . ARG A 1 158 ? 13.989 0.213 -16.474 1.00 94.19 158 ARG A C 1
ATOM 1175 O O . ARG A 1 158 ? 14.060 1.433 -16.430 1.00 94.19 158 ARG A O 1
ATOM 1182 N N . CYS A 1 159 ? 13.542 -0.480 -15.421 1.00 93.88 159 CYS A N 1
ATOM 1183 C CA . CYS A 1 159 ? 13.025 0.221 -14.240 1.00 93.88 159 CYS A CA 1
ATOM 1184 C C . CYS A 1 159 ? 14.117 0.971 -13.459 1.00 93.88 159 CYS A C 1
ATOM 1186 O O . CYS A 1 159 ? 13.811 1.932 -12.751 1.00 93.88 159 CYS A O 1
ATOM 1188 N N . SER A 1 160 ? 15.379 0.551 -13.610 1.00 94.44 160 SER A N 1
ATOM 1189 C CA . SER A 1 160 ? 16.557 1.256 -13.098 1.00 94.44 160 SER A CA 1
ATOM 1190 C C . SER A 1 160 ? 16.704 2.659 -13.676 1.00 94.44 160 SER A C 1
ATOM 1192 O O . SER A 1 160 ? 17.175 3.531 -12.961 1.00 94.44 160 SER A O 1
ATOM 1194 N N . GLU A 1 161 ? 16.224 2.920 -14.894 1.00 95.19 161 GLU A N 1
ATOM 1195 C CA . GLU A 1 161 ? 16.281 4.245 -15.532 1.00 95.19 161 GLU A CA 1
ATOM 1196 C C . GLU A 1 161 ? 15.506 5.318 -14.738 1.00 95.19 161 GLU A C 1
ATOM 1198 O O . GLU A 1 161 ? 15.792 6.507 -14.849 1.00 95.19 161 GLU A O 1
ATOM 1203 N N . GLN A 1 162 ? 14.543 4.913 -13.898 1.00 93.88 162 GLN A N 1
ATOM 1204 C CA . GLN A 1 162 ? 13.829 5.820 -12.994 1.00 93.88 162 GLN A CA 1
ATOM 1205 C C . GLN A 1 162 ? 14.309 5.731 -11.540 1.00 93.88 162 GLN A C 1
ATOM 1207 O O . GLN A 1 162 ? 14.212 6.714 -10.806 1.00 93.88 162 GLN A O 1
ATOM 1212 N N . CYS A 1 163 ? 14.759 4.560 -11.083 1.00 90.50 163 CYS A N 1
ATOM 1213 C CA . CYS A 1 163 ? 15.072 4.349 -9.668 1.00 90.50 163 CYS A CA 1
ATOM 1214 C C . CYS A 1 163 ? 16.566 4.460 -9.323 1.00 90.50 163 CYS A C 1
ATOM 1216 O O . CYS A 1 163 ? 16.902 4.595 -8.148 1.00 90.50 163 CYS A O 1
ATOM 1218 N N . ASN A 1 164 ? 17.458 4.426 -10.315 1.00 89.12 164 ASN A N 1
ATOM 1219 C CA . ASN A 1 164 ? 18.887 4.655 -10.146 1.00 89.12 164 ASN A CA 1
ATOM 1220 C C . ASN A 1 164 ? 19.227 6.107 -10.509 1.00 89.12 164 ASN A C 1
ATOM 1222 O O . ASN A 1 164 ? 19.215 6.483 -11.675 1.00 89.12 164 ASN A O 1
ATOM 1226 N N . TYR A 1 165 ? 19.570 6.909 -9.502 1.00 84.62 165 TYR A N 1
ATOM 1227 C CA . TYR A 1 165 ? 19.920 8.324 -9.673 1.00 84.62 165 TYR A CA 1
ATOM 1228 C C . TYR A 1 165 ? 21.246 8.550 -10.417 1.00 84.62 165 TYR A C 1
ATOM 1230 O O . TYR A 1 165 ? 21.553 9.685 -10.768 1.00 84.62 165 TYR A O 1
ATOM 1238 N N . LEU A 1 166 ? 22.040 7.494 -10.624 1.00 89.06 166 LEU A N 1
ATOM 1239 C CA . LEU A 1 166 ? 23.284 7.547 -11.392 1.00 89.06 166 LEU A CA 1
ATOM 1240 C C . LEU A 1 166 ? 23.061 7.367 -12.898 1.00 89.06 166 LEU A C 1
ATOM 1242 O O . LEU A 1 166 ? 23.990 7.580 -13.670 1.00 89.06 166 LEU A O 1
ATOM 1246 N N . VAL A 1 167 ? 21.868 6.941 -13.322 1.00 88.62 167 VAL A N 1
ATOM 1247 C CA . VAL A 1 167 ? 21.534 6.827 -14.745 1.00 88.62 167 VAL A CA 1
ATOM 1248 C C . VAL A 1 167 ? 21.106 8.203 -15.241 1.00 88.62 167 VAL A C 1
ATOM 1250 O O . VAL A 1 167 ? 20.147 8.778 -14.723 1.00 88.62 167 VAL A O 1
ATOM 1253 N N . GLU A 1 168 ? 21.817 8.734 -16.237 1.00 92.19 168 GLU A N 1
ATOM 1254 C CA . GLU A 1 168 ? 21.422 9.981 -16.888 1.00 92.19 168 GLU A CA 1
ATOM 1255 C C . GLU A 1 168 ? 20.060 9.817 -17.569 1.00 92.19 168 GLU A C 1
ATOM 1257 O O . GLU A 1 168 ? 19.803 8.852 -18.293 1.00 92.19 168 GLU A O 1
ATOM 1262 N N . GLU A 1 169 ? 19.169 10.772 -17.316 1.00 92.81 169 GLU A N 1
ATOM 1263 C CA . GLU A 1 169 ? 17.857 10.800 -17.945 1.00 92.81 169 GLU A CA 1
ATOM 1264 C C . GLU A 1 169 ? 17.989 11.245 -19.402 1.00 92.81 169 GLU A C 1
ATOM 1266 O O . GLU A 1 169 ? 18.467 12.340 -19.697 1.00 92.81 169 GLU A O 1
ATOM 1271 N N . THR A 1 170 ? 17.504 10.402 -20.309 1.00 94.00 170 THR A N 1
ATOM 1272 C CA . THR A 1 170 ? 17.404 10.691 -21.742 1.00 94.00 170 THR A CA 1
ATOM 1273 C C . THR A 1 170 ? 15.938 10.811 -22.152 1.00 94.00 170 THR A C 1
ATOM 1275 O O . THR A 1 170 ? 15.040 10.389 -21.422 1.00 94.00 170 THR A O 1
ATOM 1278 N N . ALA A 1 171 ? 15.677 11.354 -23.344 1.00 92.38 171 ALA A N 1
ATOM 1279 C CA . ALA A 1 171 ? 14.318 11.436 -23.886 1.00 92.38 171 ALA A CA 1
ATOM 1280 C C . ALA A 1 171 ? 13.650 10.056 -24.048 1.00 92.38 171 ALA A C 1
ATOM 1282 O O . ALA A 1 171 ? 12.428 9.954 -23.957 1.00 92.38 171 ALA A O 1
ATOM 1283 N N . ASP A 1 172 ? 14.451 9.003 -24.231 1.00 93.94 172 ASP A N 1
ATOM 1284 C CA . ASP A 1 172 ? 13.974 7.632 -24.397 1.00 93.94 172 ASP A CA 1
ATOM 1285 C C . ASP A 1 172 ? 13.859 6.873 -23.072 1.00 93.94 172 ASP A C 1
ATOM 1287 O O . ASP A 1 172 ? 13.372 5.740 -23.066 1.00 93.94 172 ASP A O 1
ATOM 1291 N N . SER A 1 173 ? 14.290 7.464 -21.951 1.00 94.00 173 SER A N 1
ATOM 1292 C CA . SER A 1 173 ? 14.295 6.799 -20.650 1.00 94.00 173 SER A CA 1
ATOM 1293 C C . SER A 1 173 ? 12.882 6.412 -20.212 1.00 94.00 173 SER A C 1
ATOM 1295 O O . SER A 1 173 ? 11.948 7.217 -20.203 1.00 94.00 173 SER A O 1
ATOM 1297 N N . TRP A 1 174 ? 12.718 5.159 -19.802 1.00 94.75 174 TRP A N 1
ATOM 1298 C CA . TRP A 1 174 ? 11.474 4.647 -19.266 1.00 94.75 174 TRP A CA 1
ATOM 1299 C C . TRP A 1 174 ? 11.164 5.355 -17.951 1.00 94.75 174 TRP A C 1
ATOM 1301 O O . TRP A 1 174 ? 11.968 5.364 -17.015 1.00 94.75 174 TRP A O 1
ATOM 1311 N N . ARG A 1 175 ? 9.963 5.930 -17.869 1.00 92.62 175 ARG A N 1
ATOM 1312 C CA . ARG A 1 175 ? 9.448 6.546 -16.651 1.00 92.62 175 ARG A CA 1
ATOM 1313 C C . ARG A 1 175 ? 7.986 6.231 -16.456 1.00 92.62 175 ARG A C 1
ATOM 1315 O O . ARG A 1 175 ? 7.126 6.594 -17.260 1.00 92.62 175 ARG A O 1
ATOM 1322 N N . TYR A 1 176 ? 7.693 5.638 -15.311 1.00 92.69 176 TYR A N 1
ATOM 1323 C CA . TYR A 1 176 ? 6.344 5.602 -14.809 1.00 92.69 176 TYR A CA 1
ATOM 1324 C C . TYR A 1 176 ? 5.888 7.014 -14.431 1.00 92.69 176 TYR A C 1
ATOM 1326 O O . TYR A 1 176 ? 6.426 7.644 -13.515 1.00 92.69 176 TYR A O 1
ATOM 1334 N N . THR A 1 177 ? 4.853 7.481 -15.129 1.00 88.75 177 THR A N 1
ATOM 1335 C CA . THR A 1 177 ? 4.122 8.705 -14.801 1.00 88.75 177 THR A CA 1
ATOM 1336 C C . THR A 1 177 ? 2.762 8.328 -14.221 1.00 88.75 177 THR A C 1
ATOM 1338 O O . THR A 1 177 ? 1.918 7.814 -14.959 1.00 88.75 177 THR A O 1
ATOM 1341 N N . PRO A 1 178 ? 2.505 8.602 -12.929 1.00 84.12 178 PRO A N 1
ATOM 1342 C CA . PRO A 1 178 ? 1.247 8.220 -12.310 1.00 84.12 178 PRO A CA 1
ATOM 1343 C C . PRO A 1 178 ? 0.019 8.826 -12.988 1.00 84.12 178 PRO A C 1
ATOM 1345 O O . PRO A 1 178 ? -0.176 10.044 -12.972 1.00 84.12 178 PRO A O 1
ATOM 1348 N N . GLN A 1 179 ? -0.849 7.974 -13.538 1.00 75.44 179 GLN A N 1
ATOM 1349 C CA . GLN A 1 179 ? -2.095 8.415 -14.177 1.00 75.44 179 GLN A CA 1
ATOM 1350 C C . GLN A 1 179 ? -3.169 8.771 -13.138 1.00 75.44 179 GLN A C 1
ATOM 1352 O O . GLN A 1 179 ? -3.838 9.807 -13.248 1.00 75.44 179 GLN A O 1
ATOM 1357 N N . LYS A 1 180 ? -3.253 7.975 -12.061 1.00 63.91 180 LYS A N 1
ATOM 1358 C CA . LYS A 1 180 ? -4.329 7.963 -11.050 1.00 63.91 180 LYS A CA 1
ATOM 1359 C C . LYS A 1 180 ? -4.510 9.236 -10.213 1.00 63.91 180 LYS A C 1
ATOM 1361 O O . LYS A 1 180 ? -5.415 9.327 -9.386 1.00 63.91 180 LYS A O 1
ATOM 1366 N N . ASN A 1 181 ? -3.714 10.276 -10.451 1.00 57.88 181 ASN A N 1
ATOM 1367 C CA . ASN A 1 181 ? -3.846 11.554 -9.757 1.00 57.88 181 ASN A CA 1
ATOM 1368 C C . ASN A 1 181 ? -4.263 12.731 -10.636 1.00 57.88 181 ASN A C 1
ATOM 1370 O O . ASN A 1 181 ? -4.718 13.721 -10.075 1.00 57.88 181 ASN A O 1
ATOM 1374 N N . LYS A 1 182 ? -4.197 12.694 -11.973 1.00 58.16 182 LYS A N 1
ATOM 1375 C CA . LYS A 1 182 ? -4.468 13.926 -12.742 1.00 58.16 182 LYS A CA 1
ATOM 1376 C C . LYS A 1 182 ? -5.935 14.351 -12.642 1.00 58.16 182 LYS A C 1
ATOM 1378 O O . LYS A 1 182 ? -6.216 15.481 -12.242 1.00 58.16 182 LYS A O 1
ATOM 1383 N N . GLN A 1 183 ? -6.864 13.430 -12.889 1.00 58.47 183 GLN A N 1
ATOM 1384 C CA . GLN A 1 183 ? -8.299 13.720 -12.864 1.00 58.47 183 GLN A CA 1
ATOM 1385 C C . GLN A 1 183 ? -8.816 13.958 -11.436 1.00 58.47 183 GLN A C 1
ATOM 1387 O O . GLN A 1 183 ? -9.536 14.922 -11.186 1.00 58.47 183 GLN A O 1
ATOM 1392 N N . LYS A 1 184 ? -8.376 13.161 -10.453 1.00 63.19 184 LYS A N 1
ATOM 1393 C CA . LYS A 1 184 ? -8.748 13.347 -9.039 1.00 63.19 184 LYS A CA 1
ATOM 1394 C C . LYS A 1 184 ? -8.176 14.645 -8.456 1.00 63.19 184 LYS A C 1
ATOM 1396 O O . LYS A 1 184 ? -8.870 15.333 -7.705 1.00 63.19 184 LYS A O 1
ATOM 1401 N N . LEU A 1 185 ? -6.949 15.032 -8.826 1.00 67.50 185 LEU A N 1
ATOM 1402 C CA . LEU A 1 185 ? -6.385 16.337 -8.461 1.00 67.50 185 LEU A CA 1
ATOM 1403 C C . LEU A 1 185 ? -7.135 17.480 -9.149 1.00 67.50 185 LEU A C 1
ATOM 1405 O O . LEU A 1 185 ? -7.395 18.489 -8.496 1.00 67.50 185 LEU A O 1
ATOM 1409 N N . GLN A 1 186 ? -7.519 17.329 -10.419 1.00 73.06 186 GLN A N 1
ATOM 1410 C CA . GLN A 1 186 ? -8.354 18.306 -11.124 1.00 73.06 186 GLN A CA 1
ATOM 1411 C C . GLN A 1 186 ? -9.718 18.464 -10.441 1.00 73.06 186 GLN A C 1
ATOM 1413 O O . GLN A 1 186 ? -10.070 19.573 -10.049 1.00 73.06 186 GLN A O 1
ATOM 1418 N N . MET A 1 187 ? -10.435 17.371 -10.172 1.00 76.12 187 MET A N 1
ATOM 1419 C CA . MET A 1 187 ? -11.716 17.405 -9.459 1.00 76.12 187 MET A CA 1
ATOM 1420 C C . MET A 1 187 ? -11.586 17.995 -8.051 1.00 76.12 187 MET A C 1
ATOM 1422 O O . MET A 1 187 ? -12.438 18.768 -7.617 1.00 76.12 187 MET A O 1
ATOM 1426 N N . ARG A 1 188 ? -10.506 17.683 -7.322 1.00 79.25 188 ARG A N 1
ATOM 1427 C CA . ARG A 1 188 ? -10.242 18.275 -6.002 1.00 79.25 188 ARG A CA 1
ATOM 1428 C C . ARG A 1 188 ? -9.963 19.776 -6.093 1.00 79.25 188 ARG A C 1
ATOM 1430 O O . ARG A 1 188 ? -10.401 20.514 -5.212 1.00 79.25 188 ARG A O 1
ATOM 1437 N N . LYS A 1 189 ? -9.248 20.234 -7.128 1.00 83.69 189 LYS A N 1
ATOM 1438 C CA . LYS A 1 189 ? -9.034 21.666 -7.400 1.00 83.69 189 LYS A CA 1
ATOM 1439 C C . LYS A 1 189 ? -10.362 22.371 -7.689 1.00 83.69 189 LYS A C 1
ATOM 1441 O O . LYS A 1 189 ? -10.601 23.417 -7.093 1.00 83.69 189 LYS A O 1
ATOM 1446 N N . VAL A 1 190 ? -11.229 21.770 -8.507 1.00 88.19 190 VAL A N 1
ATOM 1447 C CA . VAL A 1 190 ? -12.580 22.285 -8.798 1.00 88.19 190 VAL A CA 1
ATOM 1448 C C . VAL A 1 190 ? -13.401 22.395 -7.510 1.00 88.19 190 VAL A C 1
ATOM 1450 O O . VAL A 1 190 ? -13.765 23.498 -7.125 1.00 88.19 190 VAL A O 1
ATOM 1453 N N . ARG A 1 191 ? -13.541 21.308 -6.737 1.00 87.25 191 ARG A N 1
ATOM 1454 C CA . ARG A 1 191 ? -14.292 21.319 -5.462 1.00 87.25 191 ARG A CA 1
ATOM 1455 C C . ARG A 1 191 ? -13.787 22.365 -4.463 1.00 87.25 191 ARG A C 1
ATOM 1457 O O . ARG A 1 191 ? -14.579 22.971 -3.749 1.00 87.25 191 ARG A O 1
ATOM 1464 N N . ARG A 1 192 ? -12.469 22.583 -4.381 1.00 89.50 192 ARG A N 1
ATOM 1465 C CA . ARG A 1 192 ? -11.883 23.633 -3.526 1.00 89.50 192 ARG A CA 1
ATOM 1466 C C . ARG A 1 192 ? -12.233 25.036 -4.018 1.00 89.50 192 ARG A C 1
ATOM 1468 O O . ARG A 1 192 ? -12.462 25.910 -3.187 1.00 89.50 192 ARG A O 1
ATOM 1475 N N . LYS A 1 193 ? -12.259 25.254 -5.336 1.00 90.94 193 LYS A N 1
ATOM 1476 C CA . LYS A 1 193 ? -12.681 26.523 -5.939 1.00 90.94 193 LYS A CA 1
ATOM 1477 C C . LYS A 1 193 ? -14.156 26.796 -5.633 1.00 90.94 193 LYS A C 1
ATOM 1479 O O . LYS A 1 193 ? -14.471 27.886 -5.168 1.00 90.94 193 LYS A O 1
ATOM 1484 N N . ASP A 1 194 ? -15.010 25.786 -5.778 1.00 91.19 194 ASP A N 1
ATOM 1485 C CA . ASP A 1 194 ? -16.448 25.896 -5.505 1.00 91.19 194 ASP A CA 1
ATOM 1486 C C . ASP A 1 194 ? -16.726 26.167 -4.020 1.00 91.19 194 ASP A C 1
ATOM 1488 O O . ASP A 1 194 ? -17.526 27.034 -3.673 1.00 91.19 194 ASP A O 1
ATOM 1492 N N . MET A 1 195 ? -16.007 25.480 -3.125 1.00 88.88 195 MET A N 1
ATOM 1493 C CA . MET A 1 195 ? -16.108 25.703 -1.681 1.00 88.88 195 MET A CA 1
ATOM 1494 C C . MET A 1 195 ? -15.695 27.129 -1.296 1.00 88.88 195 MET A C 1
ATOM 1496 O O . MET A 1 195 ? -16.406 27.773 -0.529 1.00 88.88 195 MET A O 1
ATOM 1500 N N . LYS A 1 196 ? -14.588 27.644 -1.853 1.00 91.62 196 LYS A N 1
ATOM 1501 C CA . LYS A 1 196 ? -14.159 29.033 -1.629 1.00 91.62 196 LYS A CA 1
ATOM 1502 C C . LYS A 1 196 ? -15.200 30.031 -2.134 1.00 91.62 196 LYS A C 1
ATOM 1504 O O . LYS A 1 196 ? -15.560 30.934 -1.395 1.00 91.62 196 LYS A O 1
ATOM 1509 N N . ALA A 1 197 ? -15.735 29.829 -3.339 1.00 91.00 197 ALA A N 1
ATOM 1510 C CA . ALA A 1 197 ? -16.775 30.696 -3.893 1.00 91.00 197 ALA A CA 1
ATOM 1511 C C . ALA A 1 197 ? -18.047 30.710 -3.024 1.00 91.00 197 ALA A C 1
ATOM 1513 O O . ALA A 1 197 ? -18.653 31.762 -2.830 1.00 91.00 197 ALA A O 1
ATOM 1514 N N . CYS A 1 198 ? -18.430 29.560 -2.461 1.00 92.00 198 CYS A N 1
ATOM 1515 C CA . CYS A 1 198 ? -19.562 29.457 -1.541 1.00 92.00 198 CYS A CA 1
ATOM 1516 C C . CYS A 1 198 ? -19.312 30.203 -0.219 1.00 92.00 198 CYS A C 1
ATOM 1518 O O . CYS A 1 198 ? -20.210 30.888 0.267 1.00 92.00 198 CYS A O 1
ATOM 1520 N N . ILE A 1 199 ? -18.102 30.106 0.343 1.00 91.62 199 ILE A N 1
ATOM 1521 C CA . ILE A 1 199 ? -17.715 30.841 1.559 1.00 91.62 199 ILE A CA 1
ATOM 1522 C C . ILE A 1 199 ? -17.755 32.351 1.302 1.00 91.62 199 ILE A C 1
ATOM 1524 O O . ILE A 1 199 ? -18.482 33.049 2.000 1.00 91.62 199 ILE A O 1
ATOM 1528 N N . THR A 1 200 ? -17.099 32.834 0.243 1.00 91.38 200 THR A N 1
ATOM 1529 C CA . THR A 1 200 ? -17.078 34.265 -0.104 1.00 91.38 200 THR A CA 1
ATOM 1530 C C . THR A 1 200 ? -18.477 34.814 -0.385 1.00 91.38 200 THR A C 1
ATOM 1532 O O . THR A 1 200 ? -18.798 35.932 0.003 1.00 91.38 200 THR A O 1
ATOM 1535 N N . LYS A 1 201 ? -19.354 34.025 -1.026 1.00 92.25 201 LYS A N 1
ATOM 1536 C CA . LYS A 1 201 ? -20.756 34.420 -1.213 1.00 92.25 201 LYS A CA 1
ATOM 1537 C C . LYS A 1 201 ? -21.468 34.597 0.131 1.00 92.25 201 LYS A C 1
ATOM 1539 O O . LYS A 1 201 ? -22.132 35.605 0.317 1.00 92.25 201 LYS A O 1
ATOM 1544 N N . LYS A 1 202 ? -21.304 33.655 1.066 1.00 90.12 202 LYS A N 1
ATOM 1545 C CA . LYS A 1 202 ? -21.907 33.745 2.406 1.00 90.12 202 LYS A CA 1
ATOM 1546 C C . LYS A 1 202 ? -21.375 34.921 3.222 1.00 90.12 202 LYS A C 1
ATOM 1548 O O . LYS A 1 202 ? -22.136 35.475 4.003 1.00 90.12 202 LYS A O 1
ATOM 1553 N N . GLU A 1 203 ? -20.099 35.266 3.079 1.00 91.88 203 GLU A N 1
ATOM 1554 C CA . GLU A 1 203 ? -19.500 36.436 3.735 1.00 91.88 203 GLU A CA 1
ATOM 1555 C C . GLU A 1 203 ? -20.121 37.731 3.203 1.00 91.88 203 GLU A C 1
ATOM 1557 O O . GLU A 1 203 ? -20.657 38.505 3.988 1.00 91.88 203 GLU A O 1
ATOM 1562 N N . ARG A 1 204 ? -20.202 37.891 1.876 1.00 90.06 204 ARG A N 1
ATOM 1563 C CA . ARG A 1 204 ? -20.869 39.045 1.252 1.00 90.0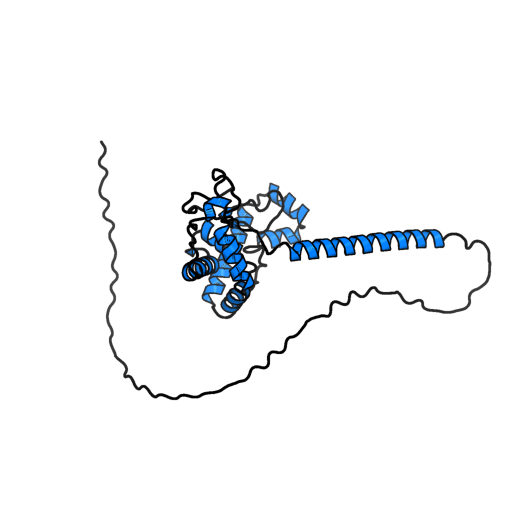6 204 ARG A CA 1
ATOM 1564 C C . ARG A 1 204 ? -22.354 39.145 1.616 1.00 90.06 204 ARG A C 1
ATOM 1566 O O . ARG A 1 204 ? -22.862 40.234 1.868 1.00 90.06 204 ARG A O 1
ATOM 1573 N N . ASP A 1 205 ? -23.060 38.015 1.649 1.00 88.75 205 ASP A N 1
ATOM 1574 C CA . ASP A 1 205 ? -24.477 37.977 2.029 1.00 88.75 205 ASP A CA 1
ATOM 1575 C C . ASP A 1 205 ? -24.675 38.345 3.520 1.00 88.75 205 ASP A C 1
ATOM 1577 O O . ASP A 1 205 ? -25.742 38.836 3.884 1.00 88.75 205 ASP A O 1
ATOM 1581 N N . ARG A 1 206 ? -23.669 38.126 4.387 1.00 88.38 206 ARG A N 1
ATOM 1582 C CA . ARG A 1 206 ? -23.678 38.592 5.788 1.00 88.38 206 ARG A CA 1
ATOM 1583 C C . ARG A 1 206 ? -23.433 40.095 5.880 1.00 88.38 206 ARG A C 1
ATOM 1585 O O . ARG A 1 206 ? -24.243 40.764 6.503 1.00 88.38 206 ARG A O 1
ATOM 1592 N N . GLU A 1 207 ? -22.410 40.612 5.198 1.00 87.88 207 GLU A N 1
ATOM 1593 C CA . GLU A 1 207 ? -22.115 42.056 5.154 1.00 87.88 207 GLU A CA 1
ATOM 1594 C C . GLU A 1 207 ? -23.332 42.860 4.670 1.00 87.88 207 GLU A C 1
ATOM 1596 O O . GLU A 1 207 ? -23.771 43.793 5.330 1.00 87.88 207 GLU A O 1
ATOM 1601 N N . THR A 1 208 ? -23.975 42.410 3.586 1.00 87.00 208 THR A N 1
ATOM 1602 C CA . THR A 1 208 ? -25.159 43.095 3.032 1.00 87.00 208 THR A CA 1
ATOM 1603 C C . THR A 1 208 ? -26.350 43.075 3.999 1.00 87.00 208 THR A C 1
ATOM 1605 O O . THR A 1 208 ? -27.199 43.963 3.976 1.00 87.00 208 THR A O 1
ATOM 1608 N N . LYS A 1 209 ? -26.455 42.033 4.834 1.00 83.31 209 LYS A N 1
ATOM 1609 C CA . LYS A 1 209 ? -27.528 41.921 5.823 1.00 83.31 209 LYS A CA 1
ATOM 1610 C C . LYS A 1 209 ? -27.291 42.849 7.011 1.00 83.31 209 LYS A C 1
ATOM 1612 O O . LYS A 1 209 ? -28.265 43.380 7.530 1.00 83.31 209 LYS A O 1
ATOM 1617 N N . ASP A 1 210 ? -26.041 43.038 7.414 1.00 79.56 210 ASP A N 1
ATOM 1618 C CA . ASP A 1 210 ? -25.689 43.937 8.512 1.00 79.56 210 ASP A CA 1
ATOM 1619 C C . ASP A 1 210 ? -25.903 45.410 8.108 1.00 79.56 210 ASP A C 1
ATOM 1621 O O . ASP A 1 210 ? -26.441 46.182 8.901 1.00 79.56 210 ASP A O 1
ATOM 1625 N N . ASP A 1 211 ? -25.634 45.771 6.847 1.00 75.69 211 ASP A N 1
ATOM 1626 C CA . ASP A 1 211 ? -25.922 47.113 6.308 1.00 75.69 211 ASP A CA 1
ATOM 1627 C C . ASP A 1 211 ? -27.431 47.414 6.198 1.00 75.69 211 ASP A C 1
ATOM 1629 O O . ASP A 1 211 ? -27.856 48.562 6.311 1.00 75.69 211 ASP A O 1
ATOM 1633 N N . ALA A 1 212 ? -28.269 46.390 6.003 1.00 72.81 212 ALA A N 1
ATOM 1634 C CA . ALA A 1 212 ? -29.719 46.549 5.848 1.00 72.81 212 ALA A CA 1
ATOM 1635 C C . ALA A 1 212 ? -30.490 46.705 7.178 1.00 72.81 212 ALA A C 1
ATOM 1637 O O . ALA A 1 212 ? -31.708 46.881 7.152 1.00 72.81 212 ALA A O 1
ATOM 1638 N N . VAL A 1 213 ? -29.824 46.601 8.335 1.00 69.69 213 VAL A N 1
ATOM 1639 C CA . VAL A 1 213 ? -30.456 46.685 9.672 1.00 69.69 213 VAL A CA 1
ATOM 1640 C C . VAL A 1 213 ? -30.382 48.102 10.269 1.00 69.69 213 VAL A C 1
ATOM 1642 O O . VAL A 1 213 ? -30.903 48.348 11.356 1.00 69.69 213 VAL A O 1
ATOM 1645 N N . VAL A 1 214 ? -29.802 49.065 9.554 1.00 62.25 214 VAL A N 1
ATOM 1646 C CA . VAL A 1 214 ? -29.731 50.467 9.986 1.00 62.25 214 VAL A CA 1
ATOM 1647 C C . VAL A 1 214 ? -30.894 51.255 9.362 1.00 62.25 214 VAL A C 1
ATOM 1649 O O . VAL A 1 214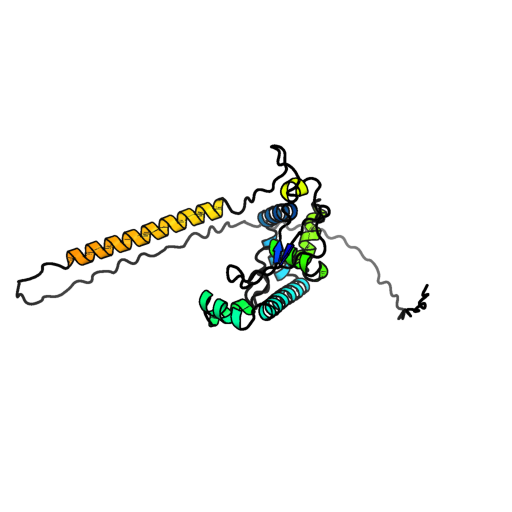 ? -31.144 51.140 8.168 1.00 62.25 214 VAL A O 1
ATOM 1652 N N . ASP A 1 215 ? -31.592 52.038 10.190 1.00 59.25 215 ASP A N 1
ATOM 1653 C CA . ASP A 1 215 ? -32.738 52.921 9.893 1.00 59.25 215 ASP A CA 1
ATOM 1654 C C . ASP A 1 215 ? -34.148 52.303 9.829 1.00 59.25 215 ASP A C 1
ATOM 1656 O O . ASP A 1 215 ? -34.824 52.287 8.801 1.00 59.25 215 ASP A O 1
ATOM 1660 N N . VAL A 1 216 ? -34.670 51.942 11.008 1.00 61.62 216 VAL A N 1
ATOM 1661 C CA . VAL A 1 216 ? -36.089 52.185 11.328 1.00 61.62 216 VAL A CA 1
ATOM 1662 C C . VAL A 1 216 ? -36.161 52.865 12.692 1.00 61.62 216 VAL A C 1
ATOM 1664 O O . VAL A 1 216 ? -36.489 52.240 13.699 1.00 61.62 216 VAL A O 1
ATOM 1667 N N . ASP A 1 217 ? -35.821 54.151 12.726 1.00 58.78 217 ASP A N 1
ATOM 1668 C CA . ASP A 1 217 ? -36.140 55.016 13.857 1.00 58.78 217 ASP A CA 1
ATOM 1669 C C . ASP A 1 217 ? -37.340 55.896 13.477 1.00 58.78 217 ASP A C 1
ATOM 1671 O O . ASP A 1 217 ? -37.309 56.636 12.494 1.00 58.78 217 ASP A O 1
ATOM 1675 N N . GLY A 1 218 ? -38.417 55.786 14.259 1.00 63.31 218 GLY A N 1
ATOM 1676 C CA . GLY A 1 218 ? -39.539 56.727 14.240 1.00 63.31 218 GLY A CA 1
ATOM 1677 C C . GLY A 1 218 ? -40.827 56.240 13.570 1.00 63.31 218 GLY A C 1
ATOM 1678 O O . GLY A 1 218 ? -41.093 56.527 12.406 1.00 63.31 218 GLY A O 1
ATOM 1679 N N . GLY A 1 219 ? -41.712 55.609 14.348 1.00 53.03 219 GLY A N 1
ATOM 1680 C CA . GLY A 1 219 ? -43.102 55.411 13.932 1.00 53.03 219 GLY A CA 1
ATOM 1681 C C . GLY A 1 219 ? -43.923 54.568 14.898 1.00 53.03 219 GLY A C 1
ATOM 1682 O O . GLY A 1 219 ? -44.125 53.380 14.675 1.00 53.03 219 GLY A O 1
ATOM 1683 N N . SER A 1 220 ? -44.420 55.176 15.973 1.00 56.56 220 SER A N 1
ATOM 1684 C CA . SER A 1 220 ? -45.391 54.572 16.890 1.00 56.56 220 SER A CA 1
ATOM 1685 C C . SER A 1 220 ? -46.698 54.213 16.164 1.00 56.56 220 SER A C 1
ATOM 1687 O O . SER A 1 220 ? -47.526 55.088 15.915 1.00 56.56 220 SER A O 1
ATOM 1689 N N . GLY A 1 221 ? -46.898 52.930 15.851 1.00 48.12 221 GLY A N 1
ATOM 1690 C CA . GLY A 1 221 ? -48.132 52.393 15.272 1.00 48.12 221 GLY A CA 1
ATOM 1691 C C . GLY A 1 221 ? -48.348 50.925 15.652 1.00 48.12 221 GLY A C 1
ATOM 1692 O O . GLY A 1 221 ? -47.491 50.084 15.412 1.00 48.12 221 GLY A O 1
ATOM 1693 N N . LEU A 1 222 ? -49.483 50.644 16.295 1.00 52.09 222 LEU A N 1
ATOM 1694 C CA . LEU A 1 222 ? -49.908 49.355 16.863 1.00 52.09 222 LEU A CA 1
ATOM 1695 C C . LEU A 1 222 ? -50.018 48.203 15.830 1.00 52.09 222 LEU A C 1
ATOM 1697 O O . LEU A 1 222 ? -50.164 48.464 14.637 1.00 52.09 222 LEU A O 1
ATOM 1701 N N . PRO A 1 223 ? -49.991 46.924 16.271 1.00 56.69 223 PRO A N 1
ATOM 1702 C CA . PRO A 1 223 ? -49.739 45.781 15.398 1.00 56.69 223 PRO A CA 1
ATOM 1703 C C . PRO A 1 223 ? -51.023 45.168 14.822 1.00 56.69 223 PRO A C 1
ATOM 1705 O O . PRO A 1 223 ? -52.004 44.974 15.539 1.00 56.69 223 PRO A O 1
ATOM 1708 N N . LEU A 1 224 ? -50.978 44.742 13.556 1.00 48.94 224 LEU A N 1
ATOM 1709 C CA . LEU A 1 224 ? -51.912 43.757 13.010 1.00 48.94 224 LEU A CA 1
ATOM 1710 C C . LEU A 1 224 ? -51.169 42.675 12.215 1.00 48.94 224 LEU A C 1
ATOM 1712 O O . LEU A 1 224 ? -50.544 42.937 11.196 1.00 48.94 224 LEU A O 1
ATOM 1716 N N . ASN A 1 225 ? -51.271 41.462 12.758 1.00 52.34 225 ASN A N 1
ATOM 1717 C CA . ASN A 1 225 ? -51.321 40.141 12.136 1.00 52.34 225 ASN A CA 1
ATOM 1718 C C . ASN A 1 225 ? -50.633 39.889 10.784 1.00 52.34 225 ASN A C 1
ATOM 1720 O O . ASN A 1 225 ? -51.108 40.299 9.731 1.00 52.34 225 ASN A O 1
ATOM 1724 N N . GLY A 1 226 ? -49.709 38.927 10.844 1.00 55.81 226 GLY A N 1
ATOM 1725 C CA . GLY A 1 226 ? -49.596 37.866 9.849 1.00 55.81 226 GLY A CA 1
ATOM 1726 C C . GLY A 1 226 ? -48.544 38.104 8.776 1.00 55.81 226 GLY A C 1
ATOM 1727 O O . GLY A 1 226 ? -48.627 39.049 8.008 1.00 55.81 226 GLY A O 1
ATOM 1728 N N . VAL A 1 227 ? -47.583 37.184 8.696 1.00 50.31 227 VAL A N 1
ATOM 1729 C CA . VAL A 1 227 ? -47.263 36.385 7.499 1.00 50.31 227 VAL A CA 1
ATOM 1730 C C . VAL A 1 227 ? -45.912 35.701 7.728 1.00 50.31 227 VAL A C 1
ATOM 1732 O O . VAL A 1 227 ? -44.893 36.306 8.045 1.00 50.31 227 VAL A O 1
ATOM 1735 N N . THR A 1 228 ? -45.947 34.384 7.580 1.00 55.53 228 THR A N 1
ATOM 1736 C CA . THR A 1 228 ? -44.832 33.438 7.585 1.00 55.53 228 THR A CA 1
ATOM 1737 C C . THR A 1 228 ? -43.823 33.731 6.473 1.00 55.53 228 THR A C 1
ATOM 1739 O O . THR A 1 228 ? -44.201 33.728 5.302 1.00 55.53 228 THR A O 1
ATOM 1742 N N . THR A 1 229 ? -42.535 33.871 6.799 1.00 46.88 229 THR A N 1
ATOM 1743 C CA . THR A 1 229 ? -41.448 33.838 5.805 1.00 46.88 229 THR A CA 1
ATOM 1744 C C . THR A 1 229 ? -40.664 32.530 5.892 1.00 46.88 229 THR A C 1
ATOM 1746 O O . THR A 1 229 ? -40.138 32.132 6.930 1.00 46.88 229 THR A O 1
ATOM 1749 N N . ALA A 1 230 ? -40.645 31.824 4.761 1.00 52.00 230 ALA A N 1
ATOM 1750 C CA . ALA A 1 230 ? -40.013 30.530 4.575 1.00 52.00 230 ALA A CA 1
ATOM 1751 C C . ALA A 1 230 ? -38.482 30.652 4.521 1.00 52.00 230 ALA A C 1
ATOM 1753 O O . ALA A 1 230 ? -37.924 31.398 3.716 1.00 52.00 230 ALA A O 1
ATOM 1754 N N . ALA A 1 231 ? -37.797 29.860 5.346 1.00 46.72 231 ALA A N 1
ATOM 1755 C CA . ALA A 1 231 ? -36.354 29.684 5.282 1.00 46.72 231 ALA A CA 1
ATOM 1756 C C . ALA A 1 231 ? -35.956 28.945 3.990 1.00 46.72 231 ALA A C 1
ATOM 1758 O O . ALA A 1 231 ? -36.294 27.776 3.786 1.00 46.72 231 ALA A O 1
ATOM 1759 N N . SER A 1 232 ? -35.204 29.624 3.120 1.00 52.81 232 SER A N 1
ATOM 1760 C CA . SER A 1 232 ? -34.617 29.049 1.907 1.00 52.81 232 SER A CA 1
ATOM 1761 C C . SER A 1 232 ? -33.468 28.098 2.263 1.00 52.81 232 SER A C 1
ATOM 1763 O O . SER A 1 232 ? -32.319 28.497 2.456 1.00 52.81 232 SER A O 1
ATOM 1765 N N . SER A 1 233 ? -33.797 26.811 2.366 1.00 48.19 233 SER A N 1
ATOM 1766 C CA . SER A 1 233 ? -32.848 25.716 2.559 1.00 48.19 233 SER A CA 1
ATOM 1767 C C . SER A 1 233 ? -32.091 25.428 1.256 1.00 48.19 233 SER A C 1
ATOM 1769 O O . SER A 1 233 ? -32.670 24.948 0.280 1.00 48.19 233 SER A O 1
ATOM 1771 N N . CYS A 1 234 ? -30.779 25.682 1.242 1.00 40.12 234 CYS A N 1
ATOM 1772 C CA . CYS A 1 234 ? -29.868 25.120 0.241 1.00 40.12 234 CYS A CA 1
ATOM 1773 C C . CYS A 1 234 ? -29.790 23.599 0.432 1.00 40.12 234 CYS A C 1
ATOM 1775 O O . CYS A 1 234 ? -28.937 23.085 1.158 1.00 40.12 234 CYS A O 1
ATOM 1777 N N . LYS A 1 235 ? -30.706 22.874 -0.210 1.00 42.94 235 LYS A N 1
ATOM 1778 C CA . LYS A 1 235 ? -30.664 21.416 -0.311 1.00 42.94 235 LYS A CA 1
ATOM 1779 C C . LYS A 1 235 ? -29.560 21.030 -1.297 1.00 42.94 235 LYS A C 1
ATOM 1781 O O . LYS A 1 235 ? -29.704 21.227 -2.498 1.00 42.94 235 LYS A O 1
ATOM 1786 N N . ASN A 1 236 ? -28.470 20.449 -0.798 1.00 41.41 236 ASN A N 1
ATOM 1787 C CA . ASN A 1 236 ? -27.526 19.711 -1.636 1.00 41.41 236 ASN A CA 1
ATOM 1788 C C . ASN A 1 236 ? -28.203 18.411 -2.098 1.00 41.41 236 ASN A C 1
ATOM 1790 O O . ASN A 1 236 ? -28.173 17.404 -1.391 1.00 41.41 236 ASN A O 1
ATOM 1794 N N . SER A 1 237 ? -28.828 18.427 -3.277 1.00 40.31 237 SER A N 1
ATOM 1795 C CA . SER A 1 237 ? -29.311 17.213 -3.936 1.00 40.31 237 SER A CA 1
ATOM 1796 C C . SER A 1 237 ? -28.114 16.374 -4.388 1.00 40.31 237 SER A C 1
ATOM 1798 O O . SER A 1 237 ? -27.461 16.683 -5.384 1.00 40.31 237 SER A O 1
ATOM 1800 N N . THR A 1 238 ? -27.818 15.308 -3.651 1.00 47.06 238 THR A N 1
ATOM 1801 C CA . THR A 1 238 ? -26.913 14.247 -4.105 1.00 47.06 238 THR A CA 1
ATOM 1802 C C . THR A 1 238 ? -27.783 13.073 -4.534 1.00 47.06 238 THR A C 1
ATOM 1804 O O . THR A 1 238 ? -28.019 12.152 -3.762 1.00 47.06 238 THR A O 1
ATOM 1807 N N . THR A 1 239 ? -28.307 13.130 -5.755 1.00 43.34 239 THR A N 1
ATOM 1808 C CA . THR A 1 239 ? -28.998 11.998 -6.386 1.00 43.34 239 THR A CA 1
ATOM 1809 C C . THR A 1 239 ? -28.513 11.896 -7.819 1.00 43.34 239 THR A C 1
ATOM 1811 O O . THR A 1 239 ? -28.754 12.781 -8.632 1.00 43.34 239 THR A O 1
ATOM 1814 N N . GLY A 1 240 ? -27.778 10.825 -8.093 1.00 33.97 240 GLY A N 1
ATOM 1815 C CA . GLY A 1 240 ? -27.192 10.528 -9.393 1.00 33.97 240 GLY A CA 1
ATOM 1816 C C . GLY A 1 240 ? -26.516 9.162 -9.382 1.00 33.97 240 GLY A C 1
ATOM 1817 O O . GLY A 1 240 ? -25.385 9.028 -9.833 1.00 33.97 240 GLY A O 1
ATOM 1818 N N . SER A 1 241 ? -27.177 8.157 -8.797 1.00 37.12 241 SER A N 1
ATOM 1819 C CA . SER A 1 241 ? -26.805 6.755 -8.982 1.00 37.12 241 SER A CA 1
ATOM 1820 C C . SER A 1 241 ? -27.276 6.328 -10.369 1.00 37.12 241 SER A C 1
ATOM 1822 O O . SER A 1 241 ? -28.451 6.022 -10.562 1.00 37.12 241 SER A O 1
ATOM 1824 N N . ASN A 1 242 ? -26.365 6.316 -11.341 1.00 34.84 242 ASN A N 1
ATOM 1825 C CA . ASN A 1 242 ? -26.579 5.613 -12.601 1.00 34.84 242 ASN A CA 1
ATOM 1826 C C . ASN A 1 242 ? -26.551 4.105 -12.319 1.00 34.84 242 ASN A C 1
ATOM 1828 O O . ASN A 1 242 ? -25.492 3.487 -12.263 1.00 34.84 242 ASN A O 1
ATOM 1832 N N . ILE A 1 243 ? -27.732 3.526 -12.101 1.00 33.81 243 ILE A N 1
ATOM 1833 C CA . ILE A 1 243 ? -27.947 2.079 -12.111 1.00 33.81 243 ILE A CA 1
ATOM 1834 C C . ILE A 1 243 ? -27.974 1.650 -13.579 1.00 33.81 243 ILE A C 1
ATOM 1836 O O . ILE A 1 243 ? -28.988 1.788 -14.264 1.00 33.81 243 ILE A O 1
ATOM 1840 N N . ILE A 1 244 ? -26.849 1.134 -14.067 1.00 34.94 244 ILE A N 1
ATOM 1841 C CA . ILE A 1 244 ? -26.799 0.378 -15.318 1.00 34.94 244 ILE A CA 1
ATOM 1842 C C . ILE A 1 244 ? -27.407 -0.995 -15.017 1.00 34.94 244 ILE A C 1
ATOM 1844 O O . ILE A 1 244 ? -26.802 -1.829 -14.348 1.00 34.94 244 ILE A O 1
ATOM 1848 N N . ARG A 1 245 ? -28.646 -1.215 -15.471 1.00 32.84 245 ARG A N 1
ATOM 1849 C CA . ARG A 1 245 ? -29.272 -2.542 -15.495 1.00 32.84 245 ARG A CA 1
ATOM 1850 C C . ARG A 1 245 ? -28.667 -3.339 -16.649 1.00 32.84 245 ARG A C 1
ATOM 1852 O O . ARG A 1 245 ? -29.056 -3.135 -17.795 1.00 32.84 245 ARG A O 1
ATOM 1859 N N . ILE A 1 246 ? -27.749 -4.250 -16.346 1.00 38.25 246 ILE A N 1
ATOM 1860 C CA . ILE A 1 246 ? -27.357 -5.311 -17.279 1.00 38.25 246 ILE A CA 1
ATOM 1861 C C . ILE A 1 246 ? -28.407 -6.420 -17.151 1.00 38.25 246 ILE A C 1
ATOM 1863 O O . ILE A 1 246 ? -28.575 -7.013 -16.087 1.00 38.25 246 ILE A O 1
ATOM 1867 N N . ARG A 1 247 ? -29.169 -6.644 -18.226 1.00 36.41 247 ARG A N 1
ATOM 1868 C CA . ARG A 1 247 ? -30.032 -7.819 -18.383 1.00 36.41 247 ARG A CA 1
ATOM 1869 C C . ARG A 1 247 ? -29.128 -9.041 -18.547 1.00 36.41 247 ARG A C 1
ATOM 1871 O O . ARG A 1 247 ? -28.336 -9.078 -19.481 1.00 36.41 247 ARG A O 1
ATOM 1878 N N . GLY A 1 248 ? -29.232 -10.000 -17.630 1.00 34.78 248 GLY A N 1
ATOM 1879 C CA . GLY A 1 248 ? -28.635 -11.322 -17.786 1.00 34.78 248 GLY A CA 1
ATOM 1880 C C . GLY A 1 248 ? -29.549 -12.201 -18.631 1.00 34.78 248 GLY A C 1
ATOM 1881 O O . GLY A 1 248 ? -30.657 -12.516 -18.198 1.00 34.78 248 GLY A O 1
ATOM 1882 N N . ASP A 1 249 ? -29.081 -12.582 -19.817 1.00 38.25 249 ASP A N 1
ATOM 1883 C CA . ASP A 1 249 ? -29.639 -13.704 -20.567 1.00 38.25 249 ASP A CA 1
ATOM 1884 C C . ASP A 1 249 ? -29.128 -15.008 -19.950 1.00 38.25 249 ASP A C 1
ATOM 1886 O O . ASP A 1 249 ? -27.928 -15.264 -19.854 1.00 38.25 249 ASP A O 1
ATOM 1890 N N . THR A 1 250 ? -30.073 -15.825 -19.497 1.00 38.47 250 THR A N 1
ATOM 1891 C CA . THR A 1 250 ? -29.850 -17.164 -18.956 1.00 38.47 250 THR A CA 1
ATOM 1892 C C . THR A 1 250 ? -29.952 -18.171 -20.096 1.00 38.47 250 THR A C 1
ATOM 1894 O O . THR A 1 250 ? -31.029 -18.641 -20.451 1.00 38.47 250 THR A O 1
ATOM 1897 N N . GLY A 1 251 ? -28.808 -18.496 -20.697 1.00 38.38 251 GLY A N 1
ATOM 1898 C CA . GLY A 1 251 ? -28.672 -19.598 -21.645 1.00 38.38 251 GLY A CA 1
ATOM 1899 C C . GLY A 1 251 ? -28.328 -20.894 -20.920 1.00 38.38 251 GLY A C 1
ATOM 1900 O O . GLY A 1 251 ? -27.158 -21.193 -20.705 1.00 38.38 251 GLY A O 1
ATOM 1901 N N . VAL A 1 252 ? -29.354 -21.655 -20.544 1.00 39.53 252 VAL A N 1
ATOM 1902 C CA . VAL A 1 252 ? -29.247 -23.041 -20.074 1.00 39.53 252 VAL A CA 1
ATOM 1903 C C . VAL A 1 252 ? -28.826 -23.930 -21.249 1.00 39.53 252 VAL A C 1
ATOM 1905 O O . VAL A 1 252 ? -29.530 -24.002 -22.255 1.00 39.53 252 VAL A O 1
ATOM 1908 N N . ARG A 1 253 ? -27.708 -24.650 -21.114 1.00 38.00 253 ARG A N 1
ATOM 1909 C CA . ARG A 1 253 ? -27.442 -25.879 -21.873 1.00 38.00 253 ARG A CA 1
ATOM 1910 C C . ARG A 1 253 ? -27.022 -26.969 -20.897 1.00 38.00 253 ARG A C 1
ATOM 1912 O O . ARG A 1 253 ? -25.957 -26.901 -20.296 1.00 38.00 253 ARG A O 1
ATOM 1919 N N . HIS A 1 254 ? -27.923 -27.931 -20.732 1.00 39.69 254 HIS A N 1
ATOM 1920 C CA . HIS A 1 254 ? -27.625 -29.248 -20.198 1.00 39.69 254 HIS A CA 1
ATOM 1921 C C . HIS A 1 254 ? -26.793 -30.002 -21.233 1.00 39.69 254 HIS A C 1
ATOM 1923 O O . HIS A 1 254 ? -27.249 -30.150 -22.363 1.00 39.69 254 HIS A O 1
ATOM 1929 N N . ASP A 1 255 ? -25.627 -30.497 -20.831 1.00 42.41 255 ASP A N 1
ATOM 1930 C CA . ASP A 1 255 ? -25.025 -31.666 -21.462 1.00 42.41 255 ASP A CA 1
ATOM 1931 C C . ASP A 1 255 ? -24.714 -32.679 -20.362 1.00 42.41 255 ASP A C 1
ATOM 1933 O O . ASP A 1 255 ? -23.910 -32.452 -19.456 1.00 42.41 255 ASP A O 1
ATOM 1937 N N . THR A 1 256 ? -25.473 -33.764 -20.408 1.00 40.06 256 THR A N 1
ATOM 1938 C CA . THR A 1 256 ? -25.329 -34.972 -19.611 1.00 40.06 256 THR A CA 1
ATOM 1939 C C . THR A 1 256 ? -24.327 -35.881 -20.305 1.00 40.06 256 THR A C 1
ATOM 1941 O O . THR A 1 256 ? -24.607 -36.365 -21.400 1.00 40.06 256 THR A O 1
ATOM 1944 N N . THR A 1 257 ? -23.207 -36.178 -19.654 1.00 50.66 257 THR A N 1
ATOM 1945 C CA . THR A 1 257 ? -22.429 -37.377 -19.975 1.00 50.66 257 THR A CA 1
ATOM 1946 C C . THR A 1 257 ? -22.122 -38.136 -18.699 1.00 50.66 257 THR A C 1
ATOM 1948 O O . THR A 1 257 ? -21.347 -37.682 -17.855 1.00 50.66 257 THR A O 1
ATOM 1951 N N . ASP A 1 258 ? -22.783 -39.285 -18.599 1.00 41.84 258 ASP A N 1
ATOM 1952 C CA . ASP A 1 258 ? -22.508 -40.384 -17.690 1.00 41.84 258 ASP A CA 1
ATOM 1953 C C . ASP A 1 258 ? -21.033 -40.795 -17.740 1.00 41.84 258 ASP A C 1
ATOM 1955 O O . ASP A 1 258 ? -20.442 -40.958 -18.807 1.00 41.84 258 ASP A O 1
ATOM 1959 N N . GLY A 1 259 ? -20.455 -41.001 -16.560 1.00 44.25 259 GLY A N 1
ATOM 1960 C CA . GLY A 1 259 ? -19.103 -41.508 -16.380 1.00 44.25 259 GLY A CA 1
ATOM 1961 C C . GLY A 1 259 ? -19.017 -42.277 -15.072 1.00 44.25 259 GLY A C 1
ATOM 1962 O O . GLY A 1 259 ? -18.591 -41.748 -14.051 1.00 44.25 259 GLY A O 1
ATOM 1963 N N . THR A 1 260 ? -19.474 -43.524 -15.110 1.00 43.22 260 THR A N 1
ATOM 1964 C CA . THR A 1 260 ? -19.288 -44.541 -14.074 1.00 43.22 260 THR A CA 1
ATOM 1965 C C . THR A 1 260 ? -17.800 -44.853 -13.898 1.00 43.22 260 THR A C 1
ATOM 1967 O O . THR A 1 260 ? -17.154 -45.299 -14.846 1.00 43.22 260 THR A O 1
ATOM 1970 N N . GLY A 1 261 ? -17.266 -44.651 -12.693 1.00 41.59 261 GLY A N 1
ATOM 1971 C CA . GLY A 1 261 ? -15.913 -45.048 -12.301 1.00 41.59 261 GLY A CA 1
ATOM 1972 C C . GLY A 1 261 ? -15.899 -45.470 -10.833 1.00 41.59 261 GLY A C 1
ATOM 1973 O O . GLY A 1 261 ? -16.303 -44.707 -9.963 1.00 41.59 261 GLY A O 1
ATOM 1974 N N . GLU A 1 262 ? -15.510 -46.719 -10.606 1.00 47.53 262 GLU A N 1
ATOM 1975 C CA . GLU A 1 262 ? -15.623 -47.519 -9.383 1.00 47.53 262 GLU A CA 1
ATOM 1976 C C . GLU A 1 262 ? -14.776 -47.025 -8.186 1.00 47.53 262 GLU A C 1
ATOM 1978 O O . GLU A 1 262 ? -13.799 -46.294 -8.372 1.00 47.53 262 GLU A O 1
ATOM 1983 N N . PRO A 1 263 ? -15.106 -47.447 -6.945 1.00 52.56 263 PRO A N 1
ATOM 1984 C CA . PRO A 1 263 ? -14.345 -47.097 -5.750 1.00 52.56 263 PRO A CA 1
ATOM 1985 C C . PRO A 1 263 ? -13.123 -48.011 -5.567 1.00 52.56 263 PRO A C 1
ATOM 1987 O O . PRO A 1 263 ? -13.250 -49.222 -5.388 1.00 52.56 263 PRO A O 1
ATOM 1990 N N . GLY A 1 264 ? -11.931 -47.411 -5.566 1.00 50.69 264 GLY A N 1
ATOM 1991 C CA . GLY A 1 264 ? -10.684 -48.058 -5.164 1.00 50.69 264 GLY A CA 1
ATOM 1992 C C . GLY A 1 264 ? -10.447 -47.911 -3.664 1.00 50.69 264 GLY A C 1
ATOM 1993 O O . GLY A 1 264 ? -10.093 -46.835 -3.187 1.00 50.69 264 GLY A O 1
ATOM 1994 N N . ASP A 1 265 ? -10.658 -49.010 -2.950 1.00 44.84 265 ASP A N 1
ATOM 1995 C CA . ASP A 1 265 ? -10.272 -49.252 -1.562 1.00 44.84 265 ASP A CA 1
ATOM 1996 C C . ASP A 1 265 ? -8.737 -49.387 -1.456 1.00 44.84 265 ASP A C 1
ATOM 1998 O O . ASP A 1 265 ? -8.104 -50.015 -2.307 1.00 44.84 265 ASP A O 1
ATOM 2002 N N . GLY A 1 266 ? -8.116 -48.784 -0.440 1.00 44.88 266 GLY A N 1
ATOM 2003 C CA . GLY A 1 266 ? -6.655 -48.765 -0.312 1.00 44.88 266 GLY A CA 1
ATOM 2004 C C . GLY A 1 266 ? -6.159 -47.991 0.903 1.00 44.88 266 GLY A C 1
ATOM 2005 O O . GLY A 1 266 ? -5.813 -46.816 0.812 1.00 44.88 266 GLY A O 1
ATOM 2006 N N . GLY A 1 267 ? -6.145 -48.663 2.054 1.00 39.47 267 GLY A N 1
ATOM 2007 C CA . GLY A 1 267 ? -5.537 -48.175 3.289 1.00 39.47 267 GLY A CA 1
ATOM 2008 C C . GLY A 1 267 ? -4.001 -48.236 3.319 1.00 39.47 267 GLY A C 1
ATOM 2009 O O . GLY A 1 267 ? -3.357 -48.647 2.360 1.00 39.47 267 GLY A O 1
ATOM 2010 N N . MET A 1 268 ? -3.471 -47.901 4.507 1.00 37.72 268 MET A N 1
ATOM 2011 C CA . MET A 1 268 ? -2.057 -47.909 4.940 1.00 37.72 268 MET A CA 1
ATOM 2012 C C . MET A 1 268 ? -1.212 -46.738 4.392 1.00 37.72 268 MET A C 1
ATOM 2014 O O . MET A 1 268 ? -1.326 -46.355 3.244 1.00 37.72 268 MET A O 1
ATOM 2018 N N . GLU A 1 269 ? -0.346 -46.057 5.144 1.00 47.06 269 GLU A N 1
ATOM 2019 C CA . GLU A 1 269 ? 0.257 -46.344 6.442 1.00 47.06 269 GLU A CA 1
ATOM 2020 C C . GLU A 1 269 ? 0.879 -45.061 7.027 1.00 47.06 269 GLU A C 1
ATOM 2022 O O . GLU A 1 269 ? 1.252 -44.127 6.319 1.00 47.06 269 GLU A O 1
ATOM 2027 N N . ARG A 1 270 ? 0.998 -45.029 8.356 1.00 50.84 270 ARG A N 1
ATOM 2028 C CA . ARG A 1 270 ? 1.660 -43.973 9.128 1.00 50.84 270 ARG A CA 1
ATOM 2029 C C . ARG A 1 270 ? 3.178 -44.073 8.959 1.00 50.84 270 ARG A C 1
ATOM 2031 O O . ARG A 1 270 ? 3.747 -45.122 9.228 1.00 50.84 270 ARG A O 1
ATOM 2038 N N . GLY A 1 271 ? 3.833 -42.956 8.646 1.00 46.56 271 GLY A N 1
ATOM 2039 C CA . GLY A 1 271 ? 5.292 -42.837 8.656 1.00 46.56 271 GLY A CA 1
ATOM 2040 C C . GLY A 1 271 ? 5.743 -41.497 9.228 1.00 46.56 271 GLY A C 1
ATOM 2041 O O . GLY A 1 271 ? 6.013 -40.559 8.484 1.00 46.56 271 GLY A O 1
ATOM 2042 N N . HIS A 1 272 ? 5.833 -41.399 10.556 1.00 43.25 272 HIS A N 1
ATOM 2043 C CA . HIS A 1 272 ? 6.550 -40.312 11.227 1.00 43.25 272 HIS A CA 1
ATOM 2044 C C . HIS A 1 272 ? 8.050 -40.457 10.941 1.00 43.25 272 HIS A C 1
ATOM 2046 O O . HIS A 1 272 ? 8.695 -41.370 11.454 1.00 43.25 272 HIS A O 1
ATOM 2052 N N . ARG A 1 273 ? 8.614 -39.550 10.138 1.00 51.91 273 ARG A N 1
ATOM 2053 C CA . ARG A 1 273 ? 10.061 -39.441 9.925 1.00 51.91 273 ARG A CA 1
ATOM 2054 C C . ARG A 1 273 ? 10.607 -38.318 10.804 1.00 51.91 273 ARG A C 1
ATOM 2056 O O . ARG A 1 273 ? 10.503 -37.144 10.468 1.00 51.91 273 ARG A O 1
ATOM 2063 N N . THR A 1 274 ? 11.164 -38.683 11.951 1.00 51.25 274 THR A N 1
ATOM 2064 C CA . THR A 1 274 ? 11.997 -37.801 12.772 1.00 51.25 274 THR A CA 1
ATOM 2065 C C . THR A 1 274 ? 13.345 -37.613 12.076 1.00 51.25 274 THR A C 1
ATOM 2067 O O . THR A 1 274 ? 14.110 -38.562 11.919 1.00 51.25 274 THR A O 1
ATOM 2070 N N . MET A 1 275 ? 13.641 -36.391 11.628 1.00 45.03 275 MET A N 1
ATOM 2071 C CA . MET A 1 275 ? 14.992 -36.026 11.197 1.00 45.03 275 MET A CA 1
ATOM 2072 C C . MET A 1 275 ? 15.827 -35.704 12.439 1.00 45.03 275 MET A C 1
ATOM 2074 O O . MET A 1 275 ? 15.537 -34.746 13.154 1.00 45.03 275 MET A O 1
ATOM 2078 N N . ARG A 1 276 ? 16.841 -36.534 12.711 1.00 51.81 276 ARG A N 1
ATOM 2079 C CA . ARG A 1 276 ? 17.961 -36.169 13.585 1.00 51.81 276 ARG A CA 1
ATOM 2080 C C . ARG A 1 276 ? 18.854 -35.206 12.809 1.00 51.81 276 ARG A C 1
ATOM 2082 O O . ARG A 1 276 ? 19.282 -35.530 11.707 1.00 51.81 276 ARG A O 1
ATOM 2089 N N . VAL A 1 277 ? 19.104 -34.042 13.393 1.00 56.81 277 VAL A N 1
ATOM 2090 C CA . VAL A 1 277 ? 20.194 -33.151 12.997 1.00 56.81 277 VAL A CA 1
ATOM 2091 C C . VAL A 1 277 ? 21.426 -33.657 13.742 1.00 56.81 277 VAL A C 1
ATOM 2093 O O . VAL A 1 277 ? 21.430 -33.663 14.971 1.00 56.81 277 VAL A O 1
ATOM 2096 N N . GLU A 1 278 ? 22.412 -34.164 13.009 1.00 54.72 278 GLU A N 1
ATOM 2097 C CA . GLU A 1 278 ? 23.754 -34.399 13.541 1.00 54.72 278 GLU A CA 1
ATOM 2098 C C . GLU A 1 278 ? 24.518 -33.070 13.474 1.00 54.72 278 GLU A C 1
ATOM 2100 O O . GLU A 1 278 ? 24.583 -32.434 12.423 1.00 54.72 278 GLU A O 1
ATOM 2105 N N . GLU A 1 279 ? 25.016 -32.615 14.623 1.00 59.97 279 GLU A N 1
ATOM 2106 C CA . GLU A 1 279 ? 25.914 -31.468 14.737 1.00 59.97 279 GLU A CA 1
ATOM 2107 C C . GLU A 1 279 ? 27.356 -31.959 14.549 1.00 59.97 279 GLU A C 1
ATOM 2109 O O . GLU A 1 279 ? 27.845 -32.754 15.353 1.00 59.97 279 GLU A O 1
ATOM 2114 N N . ASP A 1 280 ? 28.038 -31.478 13.508 1.00 55.97 280 ASP A N 1
ATOM 2115 C CA . ASP A 1 280 ? 29.482 -31.668 13.342 1.00 55.97 280 ASP A CA 1
ATOM 2116 C C . ASP A 1 280 ? 30.268 -30.585 14.107 1.00 55.97 280 ASP A C 1
ATOM 2118 O O . ASP A 1 280 ? 29.894 -29.405 14.079 1.00 55.97 280 ASP A O 1
ATOM 2122 N N . PRO A 1 281 ? 31.375 -30.943 14.786 1.00 67.44 281 PRO A N 1
ATOM 2123 C CA . PRO A 1 281 ? 32.104 -30.029 15.646 1.00 67.44 281 PRO A CA 1
ATOM 2124 C C . PRO A 1 281 ? 33.080 -29.115 14.891 1.00 67.44 281 PRO A C 1
ATOM 2126 O O . PRO A 1 281 ? 33.763 -29.483 13.938 1.00 67.44 281 PRO A O 1
ATOM 2129 N N . VAL A 1 282 ? 33.172 -27.910 15.446 1.00 56.41 282 VAL A N 1
ATOM 2130 C CA . VAL A 1 282 ? 34.144 -26.834 15.237 1.00 56.41 282 VAL A CA 1
ATOM 2131 C C . VAL A 1 282 ? 35.578 -27.334 15.006 1.00 56.41 282 VAL A C 1
ATOM 2133 O O . VAL A 1 282 ? 36.167 -27.977 15.873 1.00 56.41 282 VAL A O 1
ATOM 2136 N N . ALA A 1 283 ? 36.194 -26.899 13.903 1.00 54.97 283 ALA A N 1
ATOM 2137 C CA . ALA A 1 283 ? 37.646 -26.869 13.748 1.00 54.97 283 ALA A CA 1
ATOM 2138 C C . ALA A 1 283 ? 38.130 -25.410 13.769 1.00 54.97 283 ALA A C 1
ATOM 2140 O O . ALA A 1 283 ? 37.988 -24.674 12.795 1.00 54.97 283 ALA A O 1
ATOM 2141 N N . MET A 1 284 ? 38.696 -25.000 14.906 1.00 55.09 284 MET A N 1
ATOM 2142 C CA . MET A 1 284 ? 39.533 -23.806 15.025 1.00 55.09 284 MET A CA 1
ATOM 2143 C C . MET A 1 284 ? 40.879 -24.049 14.331 1.00 55.09 284 MET A C 1
ATOM 2145 O O . MET A 1 284 ? 41.574 -25.005 14.685 1.00 55.09 284 MET A O 1
ATOM 2149 N N . ARG A 1 285 ? 41.272 -23.147 13.428 1.00 62.28 285 ARG A N 1
ATOM 2150 C CA . ARG A 1 285 ? 42.660 -22.724 13.191 1.00 62.28 285 ARG A CA 1
ATOM 2151 C C . ARG A 1 285 ? 42.680 -21.264 12.769 1.00 62.28 285 ARG A C 1
ATOM 2153 O O . ARG A 1 285 ? 41.786 -20.886 11.984 1.00 62.28 285 ARG A O 1
#

Foldseek 3Di:
DDFQPQAFPLRFGQKDADQCLPPHNFLAGMFGDQLLLVLLQLVCVVVVVLVVQLVCLVPPVVLLVLQLQQFQVSLVVNVVRCDPVNLVVLCVRQNPVRSVQSSSAGHRRNGPPPSRDDPGLRRLLRCCRRVNVVSHVSNVVSLVVCVVVVRDPSDDPQSCLPRPPPRDDDPPRDDRDDPVCPVVVVVVVVVVVVVVVVVVVVVVVVVVVVVVPPDDDDDDDDDDDDDDDDDDDPDPDPDDPPPPDDDDDDDDDDDDDDDDDDDDDDDDDDDDDDDDDDDDDDDDD

pLDDT: mean 81.57, std 21.32, range [32.84, 98.69]

Organism: Ectocarpus siliculosus (NCBI:txid2880)

InterPro domains:
  IPR007511 Protein of unknown function DUF501 [PF04417] (8-144)
  IPR007511 Protein of unknown function DUF501 [PTHR37163] (25-159)